Protein 3BE4 (pdb70)

Structure (mmCIF, N/CA/C/O backbone):
data_3BE4
#
_entry.id   3BE4
#
_cell.length_a   101.175
_cell.length_b   101.175
_cell.length_c   72.433
_cell.angle_alpha   90.000
_cell.angle_beta   90.000
_cell.angle_gamma   120.000
#
_symmetry.space_group_name_H-M   'H 3'
#
loop_
_entity.id
_entity.type
_entity.pdbx_description
1 polymer 'Adenylate kinase'
2 non-polymer 'MAGNESIUM ION'
3 non-polymer "BIS(ADENOSINE)-5'-PENTAPHOSPHATE"
4 non-polymer GLYCEROL
5 water water
#
loop_
_atom_site.group_PDB
_atom_site.id
_atom_site.type_symbol
_atom_site.label_atom_id
_atom_site.label_alt_id
_atom_site.label_comp_id
_atom_site.label_asym_id
_atom_site.label_entity_id
_atom_site.label_seq_id
_atom_site.pdbx_PDB_ins_code
_atom_site.Cartn_x
_atom_site.Cartn_y
_atom_site.Cartn_z
_atom_site.occupancy
_atom_site.B_iso_or_equiv
_atom_site.auth_seq_id
_atom_site.auth_comp_id
_atom_site.auth_asym_id
_atom_site.auth_atom_id
_atom_site.pdbx_PDB_model_num
ATOM 1 N N . GLY A 1 1 ? 31.288 16.831 82.541 0.50 23.91 1 GLY A N 1
ATOM 2 C CA . GLY A 1 1 ? 31.328 15.676 83.442 1.00 15.95 1 GLY A CA 1
ATOM 3 C C . GLY A 1 1 ? 32.179 15.951 84.620 1.00 21.04 1 GLY A C 1
ATOM 4 O O . GLY A 1 1 ? 32.201 15.070 85.505 1.00 20.42 1 GLY A O 1
ATOM 5 N N . ASN A 1 2 ? 32.965 17.105 84.626 1.00 21.16 2 ASN A N 1
ATOM 6 C CA . ASN A 1 2 ? 34.088 17.178 85.622 1.00 20.07 2 ASN A CA 1
ATOM 7 C C . ASN A 1 2 ? 34.971 16.019 85.543 1.00 19.79 2 ASN A C 1
ATOM 8 O O . ASN A 1 2 ? 35.561 15.694 84.497 1.00 20.71 2 ASN A O 1
ATOM 13 N N . SER A 1 3 ? 35.061 15.213 86.585 1.00 20.38 3 SER A N 1
ATOM 14 C CA . SER A 1 3 ? 35.967 14.092 86.550 1.00 21.96 3 SER A CA 1
ATOM 15 C C . SER A 1 3 ? 35.543 12.932 85.637 1.00 22.54 3 SER A C 1
ATOM 16 O O . SER A 1 3 ? 36.304 12.042 85.289 1.00 24.08 3 SER A O 1
ATOM 19 N N . LYS A 1 4 ? 34.285 13.054 85.212 1.00 22.40 4 LYS A N 1
ATOM 20 C CA . LYS A 1 4 ? 33.715 12.000 84.369 1.00 20.87 4 LYS A CA 1
ATOM 21 C C . LYS A 1 4 ? 33.409 12.539 82.975 1.00 22.84 4 LYS A C 1
ATOM 22 O O . LYS A 1 4 ? 32.627 11.953 82.169 1.00 21.22 4 LYS A O 1
ATOM 28 N N . LYS A 1 5 ? 34.048 13.622 82.625 1.00 20.27 5 LYS A N 1
ATOM 29 C CA . LYS A 1 5 ? 33.842 14.178 81.279 1.00 18.67 5 LYS A CA 1
ATOM 30 C C . LYS A 1 5 ? 34.151 13.279 80.167 1.00 20.41 5 LYS A C 1
ATOM 31 O O . LYS A 1 5 ? 35.201 12.596 80.159 1.00 20.75 5 LYS A O 1
ATOM 37 N N . HIS A 1 6 ? 33.184 13.223 79.204 1.00 17.15 6 HIS A N 1
ATOM 38 C CA . HIS A 1 6 ? 33.434 12.641 77.890 1.00 19.57 6 HIS A CA 1
ATOM 39 C C . HIS A 1 6 ? 32.826 13.564 76.911 1.00 16.07 6 HIS A C 1
ATOM 40 O O . HIS A 1 6 ? 31.879 14.281 77.209 1.00 18.63 6 HIS A O 1
ATOM 47 N N . ASN A 1 7 ? 33.300 13.505 75.673 1.00 18.30 7 ASN A N 1
ATOM 48 C CA . ASN A 1 7 ? 32.760 14.257 74.525 1.00 20.01 7 ASN A CA 1
ATOM 49 C C . ASN A 1 7 ? 32.274 13.221 73.581 1.00 19.91 7 ASN A C 1
ATOM 50 O O . ASN A 1 7 ? 33.045 12.614 72.837 1.00 21.51 7 ASN A O 1
ATOM 55 N N . LEU A 1 8 ? 30.956 13.053 73.573 1.00 16.98 8 LEU A N 1
ATOM 56 C CA A LEU A 1 8 ? 30.332 11.804 73.004 0.50 17.28 8 LEU A CA 1
ATOM 57 C CA B LEU A 1 8 ? 30.360 11.822 73.087 0.50 17.64 8 LEU A CA 1
ATOM 58 C C . LEU A 1 8 ? 29.329 12.180 71.915 1.00 16.03 8 LEU A C 1
ATOM 59 O O . LEU A 1 8 ? 28.630 13.158 71.990 1.00 17.29 8 LEU A O 1
ATOM 68 N N . ILE A 1 9 ? 29.315 11.369 70.864 1.00 17.61 9 ILE A N 1
ATOM 69 C CA . ILE A 1 9 ? 28.199 11.434 69.881 1.00 16.95 9 ILE A CA 1
ATOM 70 C C . ILE A 1 9 ? 27.520 10.053 69.919 1.00 16.59 9 ILE A C 1
ATOM 71 O O . ILE A 1 9 ? 28.203 9.048 69.960 1.00 17.91 9 ILE A O 1
ATOM 76 N N . LEU A 1 10 ? 26.201 10.057 69.957 1.00 15.71 10 LEU A N 1
ATOM 77 C CA . LEU A 1 10 ? 25.429 8.824 69.701 1.00 17.46 10 LEU A CA 1
ATOM 78 C C . LEU A 1 10 ? 24.872 8.869 68.240 1.00 17.19 10 LEU A C 1
ATOM 79 O O . LEU A 1 10 ? 24.264 9.878 67.819 1.00 18.64 10 LEU A O 1
ATOM 84 N N . ILE A 1 11 ? 25.093 7.836 67.398 1.00 18.12 11 ILE A N 1
ATOM 85 C CA . ILE A 1 11 ? 24.486 7.864 66.077 1.00 19.66 11 ILE A CA 1
ATOM 86 C C . ILE A 1 11 ? 23.615 6.578 66.067 1.00 18.31 11 ILE A C 1
ATOM 87 O O . ILE A 1 11 ? 23.976 5.522 66.596 1.00 16.68 11 ILE A O 1
ATOM 92 N N . GLY A 1 12 ? 22.477 6.680 65.459 1.00 15.73 12 GLY A N 1
ATOM 93 C CA . GLY A 1 12 ? 21.675 5.461 65.383 1.00 17.15 12 GLY A CA 1
ATOM 94 C C . GLY A 1 12 ? 20.389 5.905 64.677 1.00 17.61 12 GLY A C 1
ATOM 95 O O . GLY A 1 12 ? 20.093 7.086 64.590 1.00 18.82 12 GLY A O 1
ATOM 96 N N . ALA A 1 13 ? 19.679 4.899 64.202 1.00 18.85 13 ALA A N 1
ATOM 97 C CA . ALA A 1 13 ? 18.400 5.142 63.485 1.00 17.24 13 ALA A CA 1
ATOM 98 C C . ALA A 1 13 ? 17.492 6.020 64.321 1.00 19.89 13 ALA A C 1
ATOM 99 O O . ALA A 1 13 ? 17.535 5.933 65.574 1.00 16.85 13 ALA A O 1
ATOM 101 N N . PRO A 1 14 ? 16.584 6.807 63.716 1.00 18.5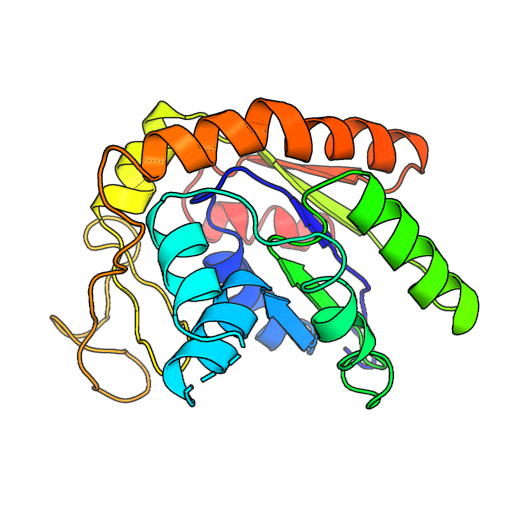6 14 PRO A N 1
ATOM 102 C CA . PRO A 1 14 ? 15.532 7.465 64.424 1.00 18.52 14 PRO A CA 1
ATOM 103 C C . PRO A 1 14 ? 14.789 6.382 65.262 1.00 17.07 14 PRO A C 1
ATOM 104 O O . PRO A 1 14 ? 14.470 5.292 64.823 1.00 18.23 14 PRO A O 1
ATOM 108 N N . GLY A 1 15 ? 14.574 6.636 66.560 1.00 16.14 15 GLY A N 1
ATOM 109 C CA . GLY A 1 15 ? 13.887 5.639 67.293 1.00 15.54 15 GLY A CA 1
ATOM 110 C C . GLY A 1 15 ? 14.700 4.541 68.003 1.00 16.78 15 GLY A C 1
ATOM 111 O O . GLY A 1 15 ? 14.149 3.656 68.700 1.00 16.63 15 GLY A O 1
ATOM 112 N N . SER A 1 16 ? 16.041 4.647 67.939 1.00 15.20 16 SER A N 1
ATOM 113 C CA . SER A 1 16 ? 16.917 3.606 68.391 1.00 15.10 16 SER A CA 1
ATOM 114 C C . SER A 1 16 ? 17.194 3.596 69.907 1.00 13.65 16 SER A C 1
ATOM 115 O O . SER A 1 16 ? 17.849 2.638 70.338 1.00 16.18 16 SER A O 1
ATOM 118 N N . GLY A 1 17 ? 16.744 4.650 70.550 1.00 13.33 17 GLY A N 1
ATOM 119 C CA . GLY A 1 17 ? 16.830 4.596 72.068 1.00 14.39 17 GLY A CA 1
ATOM 120 C C . GLY A 1 17 ? 17.955 5.564 72.511 1.00 14.90 17 GLY A C 1
ATOM 121 O O . GLY A 1 17 ? 18.300 5.541 73.751 1.00 14.74 17 GLY A O 1
ATOM 122 N N . LYS A 1 18 ? 18.401 6.508 71.686 1.00 14.88 18 LYS A N 1
ATOM 123 C CA . LYS A 1 18 ? 19.494 7.479 72.099 1.00 13.70 18 LYS A CA 1
ATOM 124 C C . LYS A 1 18 ? 18.975 8.346 73.198 1.00 15.36 18 LYS A C 1
ATOM 125 O O . LYS A 1 18 ? 19.683 8.448 74.191 1.00 15.08 18 LYS A O 1
ATOM 131 N N . GLY A 1 19 ? 17.773 8.911 73.198 1.00 13.17 19 GLY A N 1
ATOM 132 C CA . GLY A 1 19 ? 17.416 9.902 74.253 1.00 15.24 19 GLY A CA 1
ATOM 133 C C . GLY A 1 19 ? 17.222 9.082 75.459 1.00 13.31 19 GLY A C 1
ATOM 134 O O . GLY A 1 19 ? 17.540 9.644 76.604 1.00 14.81 19 GLY A O 1
ATOM 135 N N . THR A 1 20 ? 16.705 7.818 75.372 1.00 13.63 20 THR A N 1
ATOM 136 C CA . THR A 1 20 ? 16.532 6.994 76.608 1.00 13.66 20 THR A CA 1
ATOM 137 C C . THR A 1 20 ? 17.900 6.830 77.270 1.00 13.86 20 THR A C 1
ATOM 138 O O . THR A 1 20 ? 17.966 6.972 78.558 1.00 17.57 20 THR A O 1
ATOM 142 N N . GLN A 1 21 ? 18.908 6.466 76.520 1.00 14.44 21 GLN A N 1
ATOM 143 C CA . GLN A 1 21 ? 20.272 6.237 77.133 1.00 13.91 21 GLN A CA 1
ATOM 144 C C . GLN A 1 21 ? 20.826 7.561 77.631 1.00 16.83 21 GLN A C 1
ATOM 145 O O . GLN A 1 21 ? 21.613 7.569 78.573 1.00 18.03 21 GLN A O 1
ATOM 151 N N . CYS A 1 22 ? 20.478 8.687 77.018 1.00 15.25 22 CYS A N 1
ATOM 152 C CA . CYS A 1 22 ? 21.037 9.988 77.476 1.00 15.62 22 CYS A CA 1
ATOM 153 C C . CYS A 1 22 ? 20.578 10.339 78.899 1.00 18.60 22 CYS A C 1
ATOM 154 O O . CYS A 1 22 ? 21.199 11.124 79.558 1.00 19.17 22 CYS A O 1
ATOM 157 N N . GLU A 1 23 ? 19.445 9.794 79.310 1.00 18.33 23 GLU A N 1
ATOM 158 C CA . GLU A 1 23 ? 19.029 10.022 80.684 1.00 21.93 23 GLU A CA 1
ATOM 159 C C . GLU A 1 23 ? 20.060 9.489 81.642 1.00 22.61 23 GLU A C 1
ATOM 160 O O . GLU A 1 23 ? 20.376 10.178 82.644 1.00 23.32 23 GLU A O 1
ATOM 166 N N . PHE A 1 24 ? 20.557 8.263 81.476 1.00 21.72 24 PHE A N 1
ATOM 167 C CA . PHE A 1 24 ? 21.576 7.775 82.471 1.00 23.51 24 PHE A CA 1
ATOM 168 C C . PHE A 1 24 ? 22.848 8.503 82.174 1.00 21.01 24 PHE A C 1
ATOM 169 O O . PHE A 1 24 ? 23.596 8.766 83.079 1.00 22.57 24 PHE A O 1
ATOM 177 N N . ILE A 1 25 ? 23.205 8.713 80.895 1.00 18.83 25 ILE A N 1
ATOM 178 C CA . ILE A 1 25 ? 24.523 9.337 80.640 1.00 16.59 25 ILE A CA 1
ATOM 179 C C . ILE A 1 25 ? 24.623 10.734 81.263 1.00 19.65 25 ILE A C 1
ATOM 180 O O . ILE A 1 25 ? 25.659 11.106 81.846 1.00 20.10 25 ILE A O 1
ATOM 185 N N . LYS A 1 26 ? 23.578 11.577 81.174 1.00 18.96 26 LYS A N 1
ATOM 186 C CA . LYS A 1 26 ? 23.561 12.918 81.764 1.00 21.24 26 LYS A CA 1
ATOM 187 C C . LYS A 1 26 ? 23.758 12.777 83.237 1.00 23.96 26 LYS A C 1
ATOM 188 O O . LYS A 1 26 ? 24.542 13.552 83.840 1.00 25.69 26 LYS A O 1
ATOM 194 N N . LYS A 1 27 ? 23.076 11.842 83.824 1.00 24.59 27 LYS A N 1
ATOM 195 C CA . LYS A 1 27 ? 22.992 11.830 85.270 1.00 28.86 27 LYS A CA 1
ATOM 196 C C . LYS A 1 27 ? 24.281 11.162 85.783 1.00 27.67 27 LYS A C 1
ATOM 197 O O . LYS A 1 27 ? 24.930 11.721 86.688 1.00 32.48 27 LYS A O 1
ATOM 199 N N . GLU A 1 28 ? 24.750 10.107 85.173 1.00 24.71 28 GLU A N 1
ATOM 200 C CA . GLU A 1 28 ? 25.885 9.394 85.770 1.00 25.09 28 GLU A CA 1
ATOM 201 C C . GLU A 1 28 ? 27.191 10.103 85.496 1.00 24.08 28 GLU A C 1
ATOM 202 O O . GLU A 1 28 ? 28.178 9.951 86.254 1.00 25.10 28 GLU A O 1
ATOM 208 N N . TYR A 1 29 ? 27.282 10.641 84.271 1.00 22.37 29 TYR A N 1
ATOM 209 C CA . TYR A 1 29 ? 28.583 11.251 83.829 1.00 19.29 29 TYR A CA 1
ATOM 210 C C . TYR A 1 29 ? 28.571 12.782 83.882 1.00 18.79 29 TYR A C 1
ATOM 211 O O . TYR A 1 29 ? 29.621 13.363 83.579 1.00 18.86 29 TYR A O 1
ATOM 220 N N . GLY A 1 30 ? 27.425 13.426 84.110 1.00 20.02 30 GLY A N 1
ATOM 221 C CA . GLY A 1 30 ? 27.349 14.944 84.272 1.00 18.70 30 GLY A CA 1
ATOM 222 C C . GLY A 1 30 ? 27.630 15.663 82.964 1.00 21.45 30 GLY A C 1
ATOM 223 O O . GLY A 1 30 ? 28.219 16.764 82.933 1.00 21.07 30 GLY A O 1
ATOM 224 N N . LEU A 1 31 ? 27.148 15.029 81.888 1.00 19.22 31 LEU A N 1
ATOM 225 C CA . LEU A 1 31 ? 27.358 15.627 80.539 1.00 17.70 31 LEU A CA 1
ATOM 226 C C . LEU A 1 31 ? 26.170 16.446 80.113 1.00 19.24 31 LEU A C 1
ATOM 227 O O . LEU A 1 31 ? 25.012 16.138 80.471 1.00 19.78 31 LEU A O 1
ATOM 232 N N . ALA A 1 32 ? 26.404 17.422 79.200 1.00 16.59 32 ALA A N 1
ATOM 233 C CA . ALA A 1 32 ? 25.252 18.198 78.677 1.00 17.38 32 ALA A CA 1
ATOM 234 C C . ALA A 1 32 ? 24.612 17.330 77.563 1.00 17.76 32 ALA A C 1
ATOM 235 O O . ALA A 1 32 ? 25.404 16.787 76.803 1.00 19.48 32 ALA A O 1
ATOM 237 N N . HIS A 1 33 ? 23.299 17.150 77.559 1.00 16.97 33 HIS A N 1
ATOM 238 C CA . HIS A 1 33 ? 22.726 16.339 76.520 1.00 18.82 33 HIS A CA 1
ATOM 239 C C . HIS A 1 33 ? 22.227 17.332 75.431 1.00 19.63 33 HIS A C 1
ATOM 240 O O . HIS A 1 33 ? 21.327 18.169 75.712 1.00 18.35 33 HIS A O 1
ATOM 247 N N . LEU A 1 34 ? 22.736 17.206 74.200 1.00 17.85 34 LEU A N 1
ATOM 248 C CA . LEU A 1 34 ? 22.247 18.018 73.131 1.00 20.56 34 LEU A CA 1
ATOM 249 C C . LEU A 1 34 ? 21.520 17.205 72.052 1.00 19.97 34 LEU A C 1
ATOM 250 O O . LEU A 1 34 ? 22.215 16.540 71.303 1.00 18.35 34 LEU A O 1
ATOM 255 N N . SER A 1 35 ? 20.187 17.141 72.139 1.00 19.62 35 SER A N 1
ATOM 256 C CA . SER A 1 35 ? 19.380 16.497 71.154 1.00 19.91 35 SER A CA 1
ATOM 257 C C . SER A 1 35 ? 18.945 17.628 70.257 1.00 18.33 35 SER A C 1
ATOM 258 O O . SER A 1 35 ? 18.125 18.428 70.743 1.00 20.80 35 SER A O 1
ATOM 261 N N . THR A 1 36 ? 19.390 17.678 68.944 1.00 17.60 36 THR A N 1
ATOM 262 C CA . THR A 1 36 ? 18.931 18.735 68.170 1.00 18.03 36 THR A CA 1
ATOM 263 C C . THR A 1 36 ? 17.396 18.575 67.832 1.00 15.68 36 THR A C 1
ATOM 264 O O . THR A 1 36 ? 16.731 19.632 67.638 1.00 17.19 36 THR A O 1
ATOM 268 N N . GLY A 1 37 ? 16.850 17.390 67.945 1.00 15.11 37 GLY A N 1
ATOM 269 C CA . GLY A 1 37 ? 15.357 17.249 67.754 1.00 16.33 37 GLY A CA 1
ATOM 270 C C . GLY A 1 37 ? 14.653 17.892 68.979 1.00 16.34 37 GLY A C 1
ATOM 271 O O . GLY A 1 37 ? 13.711 18.677 68.770 1.00 21.56 37 GLY A O 1
ATOM 272 N N . ASP A 1 38 ? 15.121 17.618 70.180 1.00 20.37 38 ASP A N 1
ATOM 273 C CA . ASP A 1 38 ? 14.446 18.312 71.276 1.00 21.67 38 ASP A CA 1
ATOM 274 C C . ASP A 1 38 ? 14.658 19.809 71.244 1.00 22.07 38 ASP A C 1
ATOM 275 O O . ASP A 1 38 ? 13.727 20.541 71.625 1.00 23.75 38 ASP A O 1
ATOM 280 N N . MET A 1 39 ? 15.834 20.297 70.868 1.00 20.19 39 MET A N 1
ATOM 281 C CA . MET A 1 39 ? 16.200 21.705 70.696 1.00 23.82 39 MET A CA 1
ATOM 282 C C . MET A 1 39 ? 15.323 22.400 69.644 1.00 24.98 39 MET A C 1
ATOM 283 O O . MET A 1 39 ? 14.817 23.504 69.834 1.00 25.46 39 MET A O 1
ATOM 288 N N . LEU A 1 40 ? 15.102 21.694 68.537 1.00 22.28 40 LEU A N 1
ATOM 289 C CA . LEU A 1 40 ? 14.130 22.204 67.557 1.00 23.47 40 LEU A CA 1
ATOM 290 C C . LEU A 1 40 ? 12.725 22.249 68.074 1.00 25.36 40 LEU A C 1
ATOM 291 O O . LEU A 1 40 ? 12.101 23.293 67.828 1.00 28.25 40 LEU A O 1
ATOM 296 N N . ARG A 1 41 ? 12.195 21.218 68.751 1.00 26.06 41 ARG A N 1
ATOM 297 C CA . ARG A 1 41 ? 10.869 21.218 69.336 1.00 30.00 41 ARG A CA 1
ATOM 298 C C . ARG A 1 41 ? 10.799 22.346 70.375 1.00 33.14 41 ARG A C 1
ATOM 299 O O . ARG A 1 41 ? 9.800 23.084 70.411 1.00 37.92 41 ARG A O 1
ATOM 307 N N . GLU A 1 42 ? 11.831 22.551 71.197 1.00 35.00 42 GLU A N 1
ATOM 308 C CA . GLU A 1 42 ? 11.861 23.792 72.071 1.00 38.09 42 GLU A CA 1
ATOM 309 C C . GLU A 1 42 ? 11.920 25.150 71.298 1.00 39.12 42 GLU A C 1
ATOM 310 O O . GLU A 1 42 ? 11.336 26.186 71.744 1.00 42.18 42 GLU A O 1
ATOM 316 N N . ALA A 1 43 ? 12.637 25.203 70.187 1.00 40.48 43 ALA A N 1
ATOM 317 C CA . ALA A 1 43 ? 12.609 26.446 69.356 1.00 43.37 43 ALA A CA 1
ATOM 318 C C . ALA A 1 43 ? 11.229 26.683 68.727 1.00 45.50 43 ALA A C 1
ATOM 319 O O . ALA A 1 43 ? 10.768 27.851 68.626 1.00 47.31 43 ALA A O 1
ATOM 321 N N . ILE A 1 44 ? 10.546 25.613 68.364 1.00 48.31 44 ILE A N 1
ATOM 322 C CA . ILE A 1 44 ? 9.187 25.658 67.828 1.00 51.26 44 ILE A CA 1
ATOM 323 C C . ILE A 1 44 ? 8.278 26.214 68.923 1.00 54.06 44 ILE A C 1
ATOM 324 O O . ILE A 1 44 ? 7.783 27.334 68.734 1.00 54.78 44 ILE A O 1
ATOM 329 N N . LYS A 1 45 ? 8.107 25.442 70.033 1.00 56.09 45 LYS A N 1
ATOM 330 C CA . LYS A 1 45 ? 7.032 25.584 71.057 1.00 56.84 45 LYS A CA 1
ATOM 331 C C . LYS A 1 45 ? 7.046 26.961 71.664 1.00 57.46 45 LYS A C 1
ATOM 332 O O . LYS A 1 45 ? 5.963 27.489 72.010 1.00 58.31 45 LYS A O 1
ATOM 334 N N . ASN A 1 46 ? 8.248 27.541 71.778 1.00 57.24 46 ASN A N 1
ATOM 335 C CA . ASN A 1 46 ? 8.444 28.975 72.079 1.00 57.67 46 ASN A CA 1
ATOM 336 C C . ASN A 1 46 ? 8.167 29.897 70.903 1.00 57.99 46 ASN A C 1
ATOM 337 O O . ASN A 1 46 ? 8.682 31.007 70.905 1.00 59.82 46 ASN A O 1
ATOM 342 N N . GLY A 1 47 ? 7.426 29.454 69.882 1.00 57.94 47 GLY A N 1
ATOM 343 C CA . GLY A 1 47 ? 7.078 30.306 68.720 1.00 57.51 47 GLY A CA 1
ATOM 344 C C . GLY A 1 47 ? 8.179 31.092 67.968 1.00 57.10 47 GLY A C 1
ATOM 345 O O . GLY A 1 47 ? 9.399 30.853 68.088 1.00 55.91 47 GLY A O 1
ATOM 346 N N . ILE A 1 50 ? 12.476 30.183 63.740 1.00 44.67 50 ILE A N 1
ATOM 347 C CA . ILE A 1 50 ? 12.448 28.687 63.639 1.00 47.23 50 ILE A CA 1
ATOM 348 C C . ILE A 1 50 ? 11.106 28.120 64.149 1.00 47.42 50 ILE A C 1
ATOM 349 O O . ILE A 1 50 ? 11.031 27.436 65.193 1.00 47.22 50 ILE A O 1
ATOM 354 N N . GLY A 1 51 ? 10.062 28.377 63.331 1.00 46.11 51 GLY A N 1
ATOM 355 C CA . GLY A 1 51 ? 8.640 28.193 63.654 1.00 42.82 51 GLY A CA 1
ATOM 356 C C . GLY A 1 51 ? 8.022 27.229 62.669 1.00 42.81 51 GLY A C 1
ATOM 357 O O . GLY A 1 51 ? 8.305 26.043 62.784 1.00 43.34 51 GLY A O 1
ATOM 358 N N . LEU A 1 52 ? 7.195 27.688 61.731 1.00 41.93 52 LEU A N 1
ATOM 359 C CA . LEU A 1 52 ? 6.111 26.819 61.154 1.00 40.39 52 LEU A CA 1
ATOM 360 C C . LEU A 1 52 ? 6.722 25.992 60.028 1.00 38.61 52 LEU A C 1
ATOM 361 O O . LEU A 1 52 ? 6.326 24.860 59.682 1.00 34.25 52 LEU A O 1
ATOM 366 N N . GLU A 1 53 ? 7.670 26.628 59.364 1.00 36.23 53 GLU A N 1
ATOM 367 C CA . GLU A 1 53 ? 8.337 25.883 58.297 1.00 34.28 53 GLU A CA 1
ATOM 368 C C . GLU A 1 53 ? 9.190 24.770 58.879 1.00 32.05 53 GLU A C 1
ATOM 369 O O . GLU A 1 53 ? 8.995 23.612 58.367 1.00 27.72 53 GLU A O 1
ATOM 375 N N . ALA A 1 54 ? 10.043 25.110 59.903 1.00 31.35 54 ALA A N 1
ATOM 376 C CA . ALA A 1 54 ? 10.768 23.984 60.644 1.00 25.94 54 ALA A CA 1
ATOM 377 C C . ALA A 1 54 ? 9.777 22.969 61.161 1.00 22.55 54 ALA A C 1
ATOM 378 O O . ALA A 1 54 ? 10.017 21.755 61.024 1.00 19.70 54 ALA A O 1
ATOM 380 N N . LYS A 1 55 ? 8.613 23.397 61.709 1.00 20.88 55 LYS A N 1
ATOM 381 C CA . LYS A 1 55 ? 7.599 22.445 62.196 1.00 21.13 55 LYS A CA 1
ATOM 382 C C . LYS A 1 55 ? 7.146 21.499 61.122 1.00 22.11 55 LYS A C 1
ATOM 383 O O . LYS A 1 55 ? 7.074 20.284 61.334 1.00 21.08 55 LYS A O 1
ATOM 389 N N . SER A 1 56 ? 6.805 22.041 59.925 1.00 19.80 56 SER A N 1
ATOM 390 C CA . SER A 1 56 ? 6.370 21.109 58.901 1.00 20.81 56 SER A CA 1
ATOM 391 C C . SER A 1 56 ? 7.476 20.120 58.472 1.00 19.51 56 SER A C 1
ATOM 392 O O . SER A 1 56 ? 7.173 18.947 58.230 1.00 20.43 56 SER A O 1
ATOM 395 N N . ILE A 1 57 ? 8.670 20.637 58.266 1.00 18.64 57 ILE A N 1
ATOM 396 C CA . ILE A 1 57 ? 9.802 19.780 57.879 1.00 16.92 57 ILE A CA 1
ATOM 397 C C . ILE A 1 57 ? 10.001 18.622 58.882 1.00 18.56 57 ILE A C 1
ATOM 398 O O . ILE A 1 57 ? 10.022 17.463 58.487 1.00 18.79 57 ILE A O 1
ATOM 403 N N . ILE A 1 58 ? 9.978 18.923 60.221 1.00 18.54 58 ILE A N 1
ATOM 404 C CA . ILE A 1 58 ? 10.104 17.860 61.227 1.00 20.36 58 ILE A CA 1
ATOM 405 C C . ILE A 1 58 ? 8.954 16.893 61.163 1.00 20.79 58 ILE A C 1
ATOM 406 O O . ILE A 1 58 ? 9.162 15.695 61.149 1.00 22.43 58 ILE A O 1
ATOM 411 N N . GLU A 1 59 ? 7.691 17.394 61.066 1.00 19.91 59 GLU A N 1
ATOM 412 C CA . GLU A 1 59 ? 6.583 16.470 61.047 1.00 23.04 59 GLU A CA 1
ATOM 413 C C . GLU A 1 59 ? 6.513 15.669 59.720 1.00 21.44 59 GLU A C 1
ATOM 414 O O . GLU A 1 59 ? 5.828 14.624 59.618 1.00 24.27 59 GLU A O 1
ATOM 420 N N . SER A 1 60 ? 7.272 16.071 58.653 1.00 19.71 60 SER A N 1
ATOM 421 C CA . SER A 1 60 ? 7.291 15.305 57.352 1.00 20.05 60 SER A CA 1
ATOM 422 C C . SER A 1 60 ? 8.373 14.154 57.505 1.00 19.83 60 SER A C 1
ATOM 423 O O . SER A 1 60 ? 8.436 13.252 56.733 1.00 20.15 60 SER A O 1
ATOM 426 N N . GLY A 1 61 ? 9.250 14.328 58.505 1.00 20.17 61 GLY A N 1
ATOM 427 C CA . GLY A 1 61 ? 10.398 13.403 58.741 1.00 17.79 61 GLY A CA 1
ATOM 428 C C . GLY A 1 61 ? 11.651 13.812 58.079 1.00 18.05 61 GLY A C 1
ATOM 429 O O . GLY A 1 61 ? 12.675 13.115 58.257 1.00 19.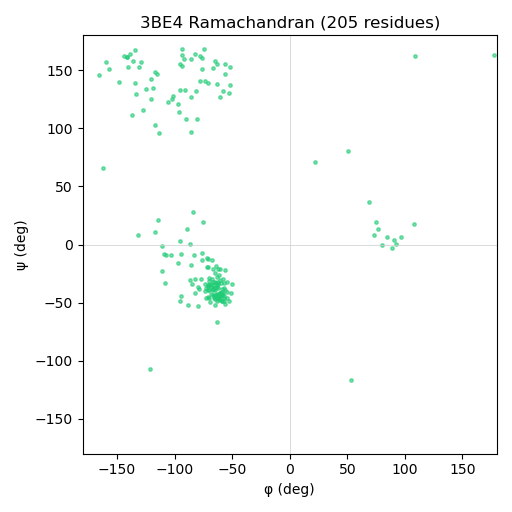11 61 GLY A O 1
ATOM 430 N N . ASN A 1 62 ? 11.668 14.926 57.354 1.00 19.33 62 ASN A N 1
ATOM 431 C CA . ASN A 1 62 ? 12.857 15.387 56.669 1.00 19.16 62 ASN A CA 1
ATOM 432 C C . ASN A 1 62 ? 13.791 16.147 57.554 1.00 17.92 62 ASN A C 1
ATOM 433 O O . ASN A 1 62 ? 13.371 16.594 58.662 1.00 18.82 62 ASN A O 1
ATOM 438 N N . PHE A 1 63 ? 15.027 16.308 57.101 1.00 17.21 63 PHE A N 1
ATOM 439 C CA . PHE A 1 63 ? 15.993 17.066 57.785 1.00 16.75 63 PHE A CA 1
ATOM 440 C C . PHE A 1 63 ? 15.778 18.562 57.698 1.00 20.11 63 PHE A C 1
ATOM 441 O O . PHE A 1 63 ? 15.508 19.093 56.607 1.00 20.73 63 PHE A O 1
ATOM 449 N N . VAL A 1 64 ? 16.017 19.294 58.805 1.00 18.46 64 VAL A N 1
ATOM 450 C CA . VAL A 1 64 ? 16.077 20.690 58.723 1.00 20.78 64 VAL A CA 1
ATOM 451 C C . VAL A 1 64 ? 17.448 21.014 58.147 1.00 19.71 64 VAL A C 1
ATOM 452 O O . VAL A 1 64 ? 18.372 20.184 58.185 1.00 21.22 64 VAL A O 1
ATOM 456 N N . GLY A 1 65 ? 17.605 22.233 57.643 1.00 20.23 65 GLY A N 1
ATOM 457 C CA . GLY A 1 65 ? 18.896 22.698 57.061 1.00 21.14 65 GLY A CA 1
ATOM 458 C C . GLY A 1 65 ? 20.164 22.529 57.929 1.00 21.82 65 GLY A C 1
ATOM 459 O O . GLY A 1 65 ? 20.099 22.735 59.189 1.00 20.52 65 GLY A O 1
ATOM 460 N N . ASP A 1 66 ? 21.278 22.098 57.363 1.00 21.16 66 ASP A N 1
ATOM 461 C CA . ASP A 1 66 ? 22.529 21.935 58.096 1.00 19.85 66 ASP A CA 1
ATOM 462 C C . ASP A 1 66 ? 22.881 23.187 58.862 1.00 24.58 66 ASP A C 1
ATOM 463 O O . ASP A 1 66 ? 23.331 23.133 60.035 1.00 24.43 66 ASP A O 1
ATOM 468 N N . GLU A 1 67 ? 22.695 24.349 58.255 1.00 24.76 67 GLU A N 1
ATOM 469 C CA A GLU A 1 67 ? 23.136 25.592 58.830 0.50 25.56 67 GLU A CA 1
ATOM 470 C CA B GLU A 1 67 ? 23.184 25.562 58.885 0.50 25.38 67 GLU A CA 1
ATOM 471 C C . GLU A 1 67 ? 22.305 25.964 60.067 1.00 25.50 67 GLU A C 1
ATOM 472 O O . GLU A 1 67 ? 22.827 26.537 61.011 1.00 27.18 67 GLU A O 1
ATOM 483 N N . ILE A 1 68 ? 21.046 25.650 60.040 1.00 24.53 68 ILE A N 1
ATOM 484 C CA . ILE A 1 68 ? 20.163 25.929 61.153 1.00 23.61 68 ILE A CA 1
ATOM 485 C C . ILE A 1 68 ? 20.636 25.075 62.382 1.00 25.45 68 ILE A C 1
ATOM 486 O O . ILE A 1 68 ? 20.779 25.614 63.510 1.00 24.40 68 ILE A O 1
ATOM 491 N N . VAL A 1 69 ? 20.809 23.770 62.199 1.00 21.38 69 VAL A N 1
ATOM 492 C CA A VAL A 1 69 ? 21.195 22.998 63.313 0.50 21.78 69 VAL A CA 1
ATOM 493 C CA B VAL A 1 69 ? 21.233 22.955 63.339 0.50 21.31 69 VAL A CA 1
ATOM 494 C C . VAL A 1 69 ? 22.613 23.262 63.754 1.00 22.55 69 VAL A C 1
ATOM 495 O O . VAL A 1 69 ? 22.920 23.260 64.966 1.00 22.64 69 VAL A O 1
ATOM 502 N N . LEU A 1 70 ? 23.546 23.486 62.807 1.00 20.06 70 LEU A N 1
ATOM 503 C CA . LEU A 1 70 ? 24.911 23.858 63.245 1.00 20.93 70 LEU A CA 1
ATOM 504 C C . LEU A 1 70 ? 24.872 25.177 64.091 1.00 22.54 70 LEU A C 1
ATOM 505 O O . LEU A 1 70 ? 25.605 25.283 65.069 1.00 23.67 70 LEU A O 1
ATOM 510 N N . GLY A 1 71 ? 23.957 26.090 63.765 1.00 22.31 71 GLY A N 1
ATOM 511 C CA . GLY A 1 71 ? 23.797 27.378 64.510 1.00 21.50 71 GLY A CA 1
ATOM 512 C C . GLY A 1 71 ? 23.415 27.082 65.937 1.00 21.98 71 GLY A C 1
ATOM 513 O O . GLY A 1 71 ? 23.940 27.686 66.878 1.00 25.36 71 GLY A O 1
ATOM 514 N N . LEU A 1 72 ? 22.468 26.175 66.074 1.00 21.45 72 LEU A N 1
ATOM 515 C CA . LEU A 1 72 ? 21.932 25.868 67.445 1.00 21.63 72 LEU A CA 1
ATOM 516 C C . LEU A 1 72 ? 23.000 25.148 68.233 1.00 22.13 72 LEU A C 1
ATOM 517 O O . LEU A 1 72 ? 23.138 25.454 69.481 1.00 21.96 72 LEU A O 1
ATOM 522 N N . VAL A 1 73 ? 23.757 24.246 67.629 1.00 20.51 73 VAL A N 1
ATOM 523 C CA . VAL A 1 73 ? 24.809 23.529 68.397 1.00 19.01 73 VAL A CA 1
ATOM 524 C C . VAL A 1 73 ? 25.944 24.515 68.727 1.00 21.37 73 VAL A C 1
ATOM 525 O O . VAL A 1 73 ? 26.467 24.526 69.836 1.00 20.09 73 VAL A O 1
ATOM 529 N N . LYS A 1 74 ? 26.393 25.304 67.740 1.00 20.23 74 LYS A N 1
ATOM 530 C CA . LYS A 1 74 ? 27.469 26.242 68.003 1.00 21.85 74 LYS A CA 1
ATOM 531 C C . LYS A 1 74 ? 27.073 27.172 69.171 1.00 20.10 74 LYS A C 1
ATOM 532 O O . LYS A 1 74 ? 27.955 27.496 69.964 1.00 20.63 74 LYS A O 1
ATOM 538 N N . GLU A 1 75 ? 25.820 27.607 69.243 1.00 20.98 75 GLU A N 1
ATOM 539 C CA . GLU A 1 75 ? 25.349 28.518 70.250 1.00 23.34 75 GLU A CA 1
ATOM 540 C C . GLU A 1 75 ? 25.605 27.831 71.602 1.00 22.62 75 GLU A C 1
ATOM 541 O O . GLU A 1 75 ? 26.138 28.463 72.595 1.00 24.79 75 GLU A O 1
ATOM 547 N N . LYS A 1 76 ? 25.350 26.516 71.693 1.00 21.53 76 LYS A N 1
ATOM 548 C CA A LYS A 1 76 ? 25.588 25.838 73.042 0.50 20.12 76 LYS A CA 1
ATOM 549 C CA B LYS A 1 76 ? 25.561 25.953 73.062 0.50 20.36 76 LYS A CA 1
ATOM 550 C C . LYS A 1 76 ? 27.021 25.869 73.416 1.00 18.61 76 LYS A C 1
ATOM 551 O O . LYS A 1 76 ? 27.435 26.128 74.607 1.00 20.74 76 LYS A O 1
ATOM 562 N N . PHE A 1 77 ? 27.913 25.508 72.484 1.00 18.86 77 PHE A N 1
ATOM 563 C CA . PHE A 1 77 ? 29.347 25.535 72.712 1.00 17.52 77 PHE A CA 1
ATOM 564 C C . PHE A 1 77 ? 29.808 26.930 73.062 1.00 20.74 77 PHE A C 1
ATOM 565 O O . PHE A 1 77 ? 30.556 27.048 74.031 1.00 21.54 77 PHE A O 1
ATOM 573 N N . ASP A 1 78 ? 29.300 27.934 72.341 1.00 21.29 78 ASP A N 1
ATOM 574 C CA . ASP A 1 78 ? 29.819 29.314 72.571 1.00 22.22 78 ASP A CA 1
ATOM 575 C C . ASP A 1 78 ? 29.403 29.779 73.994 1.00 22.95 78 ASP A C 1
ATOM 576 O O . ASP A 1 78 ? 30.095 30.632 74.637 1.00 24.88 78 ASP A O 1
ATOM 581 N N . LEU A 1 79 ? 28.244 29.338 74.475 1.00 22.21 79 LEU A N 1
ATOM 582 C CA . LEU A 1 79 ? 27.766 29.813 75.824 1.00 20.07 79 LEU A CA 1
ATOM 583 C C . LEU A 1 79 ? 28.512 29.142 76.968 1.00 21.19 79 LEU A C 1
ATOM 584 O O . LEU A 1 79 ? 28.224 29.522 78.099 1.00 21.09 79 LEU A O 1
ATOM 589 N N . GLY A 1 80 ? 29.252 28.066 76.693 1.00 19.90 80 GLY A N 1
ATOM 590 C CA . GLY A 1 80 ? 30.008 27.251 77.753 1.00 19.11 80 GLY A CA 1
ATOM 591 C C . GLY A 1 80 ? 29.273 26.035 78.228 1.00 19.66 80 GLY A C 1
ATOM 592 O O . GLY A 1 80 ? 29.700 25.404 79.219 1.00 21.72 80 GLY A O 1
ATOM 593 N N . VAL A 1 81 ? 28.134 25.699 77.612 1.00 17.62 81 VAL A N 1
ATOM 594 C CA . VAL A 1 81 ? 27.277 24.546 78.048 1.00 17.82 81 VAL A CA 1
ATOM 595 C C . VAL A 1 81 ? 28.042 23.211 77.977 1.00 17.87 81 VAL A C 1
ATOM 596 O O . VAL A 1 81 ? 27.681 22.268 78.717 1.00 19.88 81 VAL A O 1
ATOM 600 N N . CYS A 1 82 ? 29.111 23.158 77.177 1.00 17.94 82 CYS A N 1
ATOM 601 C CA . CYS A 1 82 ? 29.681 21.840 76.825 1.00 18.78 82 CYS A CA 1
ATOM 602 C C . CYS A 1 82 ? 31.030 21.606 77.436 1.00 17.08 82 CYS A C 1
ATOM 603 O O . CYS A 1 82 ? 31.706 20.605 77.217 1.00 18.71 82 CYS A O 1
ATOM 606 N N . VAL A 1 83 ? 31.557 22.603 78.185 1.00 18.33 83 VAL A N 1
ATOM 607 C CA A VAL A 1 83 ? 32.918 22.502 78.751 0.50 18.67 83 VAL A CA 1
ATOM 608 C CA B VAL A 1 83 ? 32.927 22.496 78.735 0.50 19.51 83 VAL A CA 1
ATOM 609 C C . VAL A 1 83 ? 33.128 21.330 79.697 1.00 17.95 83 VAL A C 1
ATOM 610 O O . VAL A 1 83 ? 34.259 20.761 79.777 1.00 21.23 83 VAL A O 1
ATOM 617 N N . ASN A 1 84 ? 32.057 20.939 80.359 1.00 17.12 84 ASN A N 1
ATOM 618 C CA . ASN A 1 84 ? 32.096 19.775 81.237 1.00 17.68 84 ASN A CA 1
ATOM 619 C C . ASN A 1 84 ? 31.755 18.422 80.545 1.00 18.24 84 ASN A C 1
ATOM 620 O O . ASN A 1 84 ? 31.558 17.428 81.174 1.00 18.66 84 ASN A O 1
ATOM 625 N N . GLY A 1 85 ? 31.731 18.424 79.218 1.00 17.76 85 GLY A N 1
ATOM 626 C CA . GLY A 1 85 ? 31.458 17.190 78.499 1.00 17.29 85 GLY A CA 1
ATOM 627 C C . GLY A 1 85 ? 30.042 17.305 77.876 1.00 17.32 85 GLY A C 1
ATOM 628 O O . GLY A 1 85 ? 29.219 18.118 78.245 1.00 16.38 85 GLY A O 1
ATOM 629 N N . PHE A 1 86 ? 29.844 16.412 76.908 1.00 16.97 86 PHE A N 1
ATOM 630 C CA . PHE A 1 86 ? 28.513 16.507 76.253 1.00 15.11 86 PHE A CA 1
ATOM 631 C C . PHE A 1 86 ? 28.273 15.156 75.591 1.00 14.76 86 PHE A C 1
ATOM 632 O O . PHE A 1 86 ? 29.156 14.354 75.343 1.00 15.59 86 PHE A O 1
ATOM 640 N N . VAL A 1 87 ? 26.943 14.940 75.405 1.00 13.93 87 VAL A N 1
ATOM 641 C CA . VAL A 1 87 ? 26.515 13.832 74.556 1.00 15.01 87 VAL A CA 1
ATOM 642 C C . VAL A 1 87 ? 25.535 14.378 73.494 1.00 14.47 87 VAL A C 1
ATOM 643 O O . VAL A 1 87 ? 24.531 14.991 73.822 1.00 17.00 87 VAL A O 1
ATOM 647 N N . LEU A 1 88 ? 25.991 14.264 72.257 1.00 16.01 88 LEU A N 1
ATOM 648 C CA . LEU A 1 88 ? 25.192 14.739 71.040 1.00 14.66 88 LEU A CA 1
ATOM 649 C C . LEU A 1 88 ? 24.361 13.575 70.547 1.00 15.04 88 LEU A C 1
ATOM 650 O O . LEU A 1 88 ? 24.809 12.465 70.479 1.00 18.20 88 LEU A O 1
ATOM 655 N N . ASP A 1 89 ? 23.037 13.873 70.283 1.00 14.70 89 ASP A N 1
ATOM 656 C CA . ASP A 1 89 ? 22.077 12.799 70.096 1.00 14.87 89 ASP A CA 1
ATOM 657 C C . ASP A 1 89 ? 21.251 13.334 68.860 1.00 15.05 89 ASP A C 1
ATOM 658 O O . ASP A 1 89 ? 20.488 14.298 68.880 1.00 16.34 89 ASP A O 1
ATOM 663 N N . GLY A 1 90 ? 21.504 12.566 67.797 1.00 18.15 90 GLY A N 1
ATOM 664 C CA . GLY A 1 90 ? 20.798 13.020 66.549 1.00 19.29 90 GLY A CA 1
ATOM 665 C C . GLY A 1 90 ? 21.569 14.091 65.819 1.00 18.95 90 GLY A C 1
ATOM 666 O O . GLY A 1 90 ? 20.971 14.823 65.047 1.00 16.99 90 GLY A O 1
ATOM 667 N N . PHE A 1 91 ? 22.770 14.388 66.276 1.00 17.95 91 PHE A N 1
ATOM 668 C CA . PHE A 1 91 ? 23.640 15.402 65.590 1.00 16.28 91 PHE A CA 1
ATOM 669 C C . PHE A 1 91 ? 25.014 14.899 65.860 1.00 18.86 91 PHE A C 1
ATOM 670 O O . PHE A 1 91 ? 25.324 14.548 66.997 1.00 17.23 91 PHE A O 1
ATOM 678 N N . PRO A 1 92 ? 25.874 14.978 64.902 1.00 18.92 92 PRO A N 1
ATOM 679 C CA . PRO A 1 92 ? 25.527 15.277 63.466 1.00 17.94 92 PRO A CA 1
ATOM 680 C C . PRO A 1 92 ? 24.693 14.221 62.789 1.00 20.77 92 PRO A C 1
ATOM 681 O O . PRO A 1 92 ? 24.777 13.080 63.180 1.00 21.44 92 PRO A O 1
ATOM 685 N N . ARG A 1 93 ? 23.966 14.552 61.718 1.00 19.54 93 ARG A N 1
ATOM 686 C CA . ARG A 1 93 ? 23.275 13.488 61.064 1.00 20.39 93 ARG A CA 1
ATOM 687 C C . ARG A 1 93 ? 23.541 13.599 59.559 1.00 21.69 93 ARG A C 1
ATOM 688 O O . ARG A 1 93 ? 22.983 12.841 58.812 1.00 21.67 93 ARG A O 1
ATOM 696 N N . THR A 1 94 ? 24.449 14.500 59.126 1.00 20.48 94 THR A N 1
ATOM 697 C CA . THR A 1 94 ? 24.912 14.544 57.737 1.00 20.27 94 THR A CA 1
ATOM 698 C C . THR A 1 94 ? 26.436 14.800 57.812 1.00 23.01 94 THR A C 1
ATOM 699 O O . THR A 1 94 ? 26.974 15.263 58.822 1.00 19.89 94 THR A O 1
ATOM 703 N N . ILE A 1 95 ? 27.123 14.560 56.707 1.00 21.84 95 ILE A N 1
ATOM 704 C CA . ILE A 1 95 ? 28.523 14.790 56.629 1.00 23.95 95 ILE A CA 1
ATOM 705 C C . ILE A 1 95 ? 28.823 16.305 56.787 1.00 23.72 95 ILE A C 1
ATOM 706 O O . ILE A 1 95 ? 29.744 16.559 57.559 1.00 22.40 95 ILE A O 1
ATOM 711 N N . PRO A 1 96 ? 28.124 17.271 56.107 1.00 22.96 96 PRO A N 1
ATOM 712 C CA . PRO A 1 96 ? 28.377 18.706 56.416 1.00 22.71 96 PRO A CA 1
ATOM 713 C C . PRO A 1 96 ? 28.216 19.070 57.877 1.00 22.04 96 PRO A C 1
ATOM 714 O O . PRO A 1 96 ? 28.983 19.859 58.397 1.00 22.77 96 PRO A O 1
ATOM 718 N N . GLN A 1 97 ? 27.311 18.389 58.559 1.00 17.91 97 GLN A N 1
ATOM 719 C CA . GLN A 1 97 ? 27.229 18.677 60.074 1.00 16.03 97 GLN A CA 1
ATOM 720 C C . GLN A 1 97 ? 28.410 18.141 60.806 1.00 19.57 97 GLN A C 1
ATOM 721 O O . GLN A 1 97 ? 28.825 18.774 61.765 1.00 19.68 97 GLN A O 1
ATOM 727 N N . ALA A 1 98 ? 28.905 16.955 60.430 1.00 20.12 98 ALA A N 1
ATOM 728 C CA . ALA A 1 98 ? 30.119 16.366 61.075 1.00 19.09 98 ALA A CA 1
ATOM 729 C C . ALA A 1 98 ? 31.349 17.306 60.854 1.00 20.28 98 ALA A C 1
ATOM 730 O O . ALA A 1 98 ? 32.139 17.527 61.761 1.00 20.82 98 ALA A O 1
ATOM 732 N N . GLU A 1 99 ? 31.474 17.765 59.622 1.00 21.98 99 GLU A N 1
ATOM 733 C CA . GLU A 1 99 ? 32.611 18.677 59.312 1.00 24.20 99 GLU A CA 1
ATOM 734 C C . GLU A 1 99 ? 32.430 19.987 60.101 1.00 22.84 99 GLU A C 1
ATOM 735 O O . GLU A 1 99 ? 33.439 20.598 60.503 1.00 25.66 99 GLU A O 1
ATOM 741 N N . GLY A 1 100 ? 31.183 20.475 60.217 1.00 20.51 100 GLY A N 1
ATOM 742 C CA . GLY A 1 100 ? 30.901 21.742 60.887 1.00 19.15 100 GLY A CA 1
ATOM 743 C C . GLY A 1 100 ? 31.239 21.524 62.346 1.00 21.84 100 GLY A C 1
ATOM 744 O O . GLY A 1 100 ? 31.851 22.363 62.960 1.00 22.40 100 GLY A O 1
ATOM 745 N N . LEU A 1 101 ? 30.847 20.384 62.922 1.00 21.49 101 LEU A N 1
ATOM 746 C CA . LEU A 1 101 ? 31.252 20.097 64.297 1.00 20.86 101 LEU A CA 1
ATOM 747 C C . LEU A 1 101 ? 32.791 20.012 64.524 1.00 21.50 101 LEU A C 1
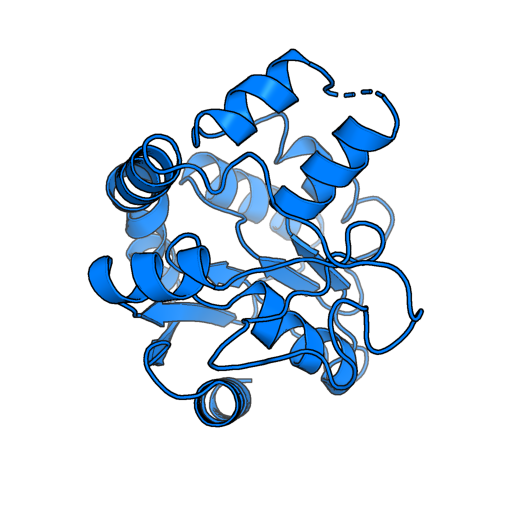ATOM 748 O O . LEU A 1 101 ? 33.291 20.543 65.554 1.00 22.93 101 LEU A O 1
ATOM 753 N N . ALA A 1 102 ? 33.509 19.369 63.579 1.00 22.88 102 ALA A N 1
ATOM 754 C CA . ALA A 1 102 ? 34.971 19.282 63.688 1.00 23.11 102 ALA A CA 1
ATOM 755 C C . ALA A 1 102 ? 35.569 20.723 63.770 1.00 25.84 102 ALA A C 1
ATOM 756 O O . ALA A 1 102 ? 36.473 20.947 64.541 1.00 28.29 102 ALA A O 1
ATOM 758 N N . LYS A 1 103 ? 35.011 21.682 63.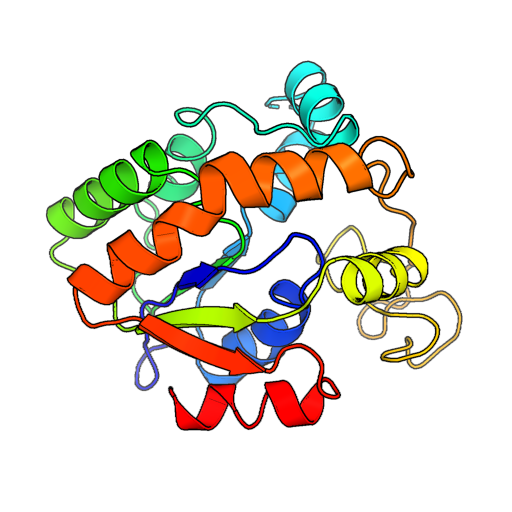048 1.00 24.87 103 LYS A N 1
ATOM 759 C CA . LYS A 1 103 ? 35.460 23.103 63.061 1.00 27.22 103 LYS A CA 1
ATOM 760 C C . LYS A 1 103 ? 35.160 23.740 64.385 1.00 28.27 103 LYS A C 1
ATOM 761 O O . LYS A 1 103 ? 36.005 24.457 64.942 1.00 30.01 103 LYS A O 1
ATOM 767 N N . ILE A 1 104 ? 33.968 23.481 64.938 1.00 24.91 104 ILE A N 1
ATOM 768 C CA . ILE A 1 104 ? 33.596 24.048 66.214 1.00 26.15 104 ILE A CA 1
ATOM 769 C C . ILE A 1 104 ? 34.550 23.522 67.228 1.00 26.66 104 ILE A C 1
ATOM 770 O O . ILE A 1 104 ? 35.112 24.324 68.054 1.00 27.74 104 ILE A O 1
ATOM 775 N N . LEU A 1 105 ? 34.848 22.212 67.263 1.00 25.80 105 LEU A N 1
ATOM 776 C CA . LEU A 1 105 ? 35.718 21.646 68.305 1.00 27.72 105 LEU A CA 1
ATOM 777 C C . LEU A 1 105 ? 37.167 22.127 68.048 1.00 31.35 105 LEU A C 1
ATOM 778 O O . LEU A 1 105 ? 37.952 22.284 68.994 1.00 32.53 105 LEU A O 1
ATOM 783 N N . SER A 1 106 ? 37.522 22.261 66.772 1.00 31.33 106 SER A N 1
ATOM 784 C CA . SER A 1 106 ? 38.928 22.670 66.429 1.00 37.29 106 SER A CA 1
ATOM 785 C C . SER A 1 106 ? 39.154 24.055 66.999 1.00 37.89 106 SER A C 1
ATOM 786 O O . SER A 1 106 ? 40.185 24.313 67.661 1.00 40.45 106 SER A O 1
ATOM 789 N N . GLU A 1 107 ? 38.174 24.925 66.842 1.00 38.66 107 GLU A N 1
ATOM 790 C CA . GLU A 1 107 ? 38.262 26.290 67.345 1.00 40.74 107 GLU A CA 1
ATOM 791 C C . GLU A 1 107 ? 38.284 26.449 68.842 1.00 41.78 107 GLU A C 1
ATOM 792 O O . GLU A 1 107 ? 38.617 27.527 69.313 1.00 42.38 107 GLU A O 1
ATOM 798 N N . ILE A 1 108 ? 37.962 25.393 69.595 1.00 41.86 108 ILE A N 1
ATOM 799 C CA . ILE A 1 108 ? 38.167 25.473 71.042 1.00 43.68 108 ILE A CA 1
ATOM 800 C C . ILE A 1 108 ? 39.314 24.583 71.519 1.00 43.12 108 ILE A C 1
ATOM 801 O O . ILE A 1 108 ? 39.706 24.641 72.648 1.00 44.31 108 ILE A O 1
ATOM 806 N N . GLY A 1 109 ? 39.859 23.759 70.649 1.00 43.94 109 GLY A N 1
ATOM 807 C CA . GLY A 1 109 ? 40.932 22.861 71.047 1.00 44.13 109 GLY A CA 1
ATOM 808 C C . GLY A 1 109 ? 40.436 21.661 71.849 1.00 44.35 109 GLY A C 1
ATOM 809 O O . GLY A 1 109 ? 41.266 20.914 72.438 1.00 46.65 109 GLY A O 1
ATOM 810 N N . ASP A 1 110 ? 39.111 21.427 71.856 1.00 42.66 110 ASP A N 1
ATOM 811 C CA . ASP A 1 110 ? 38.613 20.195 72.473 1.00 40.09 110 ASP A CA 1
ATOM 812 C C . ASP A 1 110 ? 38.491 19.152 71.341 1.00 40.37 110 ASP A C 1
ATOM 813 O O . ASP A 1 110 ? 38.677 19.446 70.132 1.00 40.65 110 ASP A O 1
ATOM 818 N N . SER A 1 111 ? 38.284 17.899 71.706 1.00 36.83 111 SER A N 1
ATOM 819 C CA . SER A 1 111 ? 38.147 16.842 70.688 1.00 34.95 111 SER A CA 1
ATOM 820 C C . SER A 1 111 ? 37.100 15.822 71.194 1.00 31.20 111 SER A C 1
ATOM 821 O O . SER A 1 111 ? 36.820 15.757 72.408 1.00 28.27 111 SER A O 1
ATOM 824 N N . LEU A 1 112 ? 36.587 15.014 70.255 1.00 28.47 112 LEU A N 1
ATOM 825 C CA . LEU A 1 112 ? 35.674 13.927 70.628 1.00 25.62 112 LEU A CA 1
ATOM 826 C C . LEU A 1 112 ? 36.345 12.784 71.354 1.00 25.16 112 LEU A C 1
ATOM 827 O O . LEU A 1 112 ? 37.475 12.405 70.991 1.00 28.76 112 LEU A O 1
ATOM 832 N N . THR A 1 113 ? 35.700 12.232 72.407 1.00 24.64 113 THR A N 1
ATOM 833 C CA . THR A 1 113 ? 36.116 11.063 73.072 1.00 25.37 113 THR A CA 1
ATOM 834 C C . THR A 1 113 ? 35.724 9.782 72.320 1.00 26.89 113 THR A C 1
ATOM 835 O O . THR A 1 113 ? 36.523 8.839 72.158 1.00 27.69 113 THR A O 1
ATOM 839 N N . SER A 1 114 ? 34.429 9.668 71.981 1.00 22.54 114 SER A N 1
ATOM 840 C CA . SER A 1 114 ? 33.931 8.382 71.538 1.00 23.27 114 SER A CA 1
ATOM 841 C C . SER A 1 114 ? 32.702 8.697 70.729 1.00 20.52 114 SER A C 1
ATOM 842 O O . SER A 1 114 ? 32.028 9.692 71.021 1.00 21.21 114 SER A O 1
ATOM 845 N N . VAL A 1 115 ? 32.419 7.835 69.757 1.00 19.35 115 VAL A N 1
ATOM 846 C CA . VAL A 1 115 ? 31.151 7.910 69.015 1.00 18.18 115 VAL A CA 1
ATOM 847 C C . VAL A 1 115 ? 30.567 6.504 69.192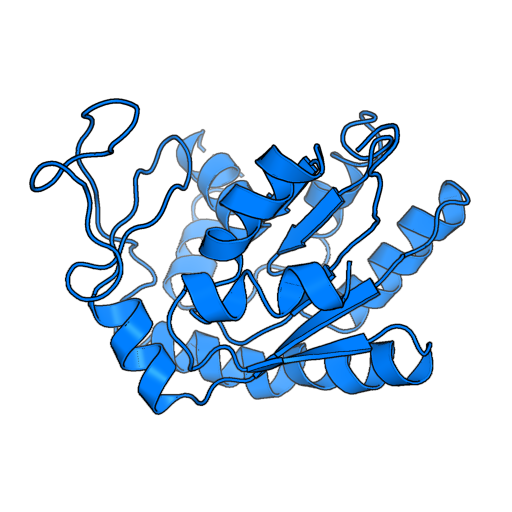 1.00 19.64 115 VAL A C 1
ATOM 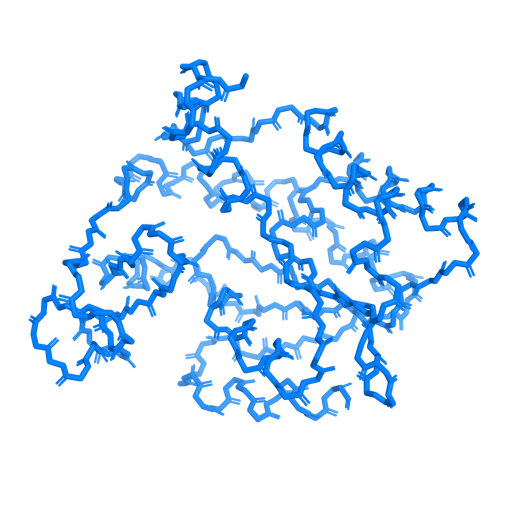848 O O . VAL A 1 115 ? 31.262 5.480 68.991 1.00 21.83 115 VAL A O 1
ATOM 852 N N . ILE A 1 116 ? 29.296 6.432 69.522 1.00 16.83 116 ILE A N 1
ATOM 853 C CA . ILE A 1 116 ? 28.687 5.119 69.838 1.00 17.58 116 ILE A CA 1
ATOM 854 C C . ILE A 1 116 ? 27.567 4.951 68.830 1.00 16.85 116 ILE A C 1
ATOM 855 O O . ILE A 1 116 ? 26.609 5.762 68.767 1.00 18.58 116 ILE A O 1
ATOM 860 N N . TYR A 1 117 ? 27.603 3.838 68.095 1.00 19.00 117 TYR A N 1
ATOM 861 C CA . TYR A 1 117 ? 26.627 3.607 67.025 1.00 18.75 117 TYR A CA 1
ATOM 862 C C . TYR A 1 117 ? 25.635 2.538 67.536 1.00 19.85 117 TYR A C 1
ATOM 863 O O . TYR A 1 117 ? 26.024 1.428 67.953 1.00 19.87 117 TYR A O 1
ATOM 872 N N . PHE A 1 118 ? 24.355 2.884 67.553 1.00 18.07 118 PHE A N 1
ATOM 873 C CA . PHE A 1 118 ? 23.315 1.998 68.102 1.00 18.34 118 PHE A CA 1
ATOM 874 C C . PHE A 1 118 ? 22.834 1.129 66.924 1.00 19.94 118 PHE A C 1
ATOM 875 O O . PHE A 1 118 ? 22.172 1.643 65.995 1.00 22.89 118 PHE A O 1
ATOM 883 N N . GLU A 1 119 ? 23.207 -0.149 66.935 1.00 18.20 119 GLU A N 1
ATOM 884 C CA . GLU A 1 119 ? 22.763 -1.014 65.812 1.00 19.48 119 GLU A CA 1
ATOM 885 C C . GLU A 1 119 ? 21.389 -1.586 66.086 1.00 20.08 119 GLU A C 1
ATOM 886 O O . GLU A 1 119 ? 21.152 -2.220 67.086 1.00 19.60 119 GLU A O 1
ATOM 892 N N . ILE A 1 120 ? 20.510 -1.385 65.126 1.00 17.36 120 ILE A N 1
ATOM 893 C CA . ILE A 1 120 ? 19.086 -1.878 65.341 1.00 19.09 120 ILE A CA 1
ATOM 894 C C . ILE A 1 120 ? 18.461 -1.840 63.992 1.00 19.86 120 ILE A C 1
ATOM 895 O O . ILE A 1 120 ? 18.754 -0.954 63.196 1.00 23.10 120 ILE A O 1
ATOM 900 N N . ASP A 1 121 ? 17.557 -2.799 63.732 1.00 17.72 121 ASP A N 1
ATOM 901 C CA . ASP A 1 121 ? 16.963 -2.833 62.380 1.00 17.60 121 ASP A CA 1
ATOM 902 C C . ASP A 1 121 ? 15.643 -2.076 62.244 1.00 19.82 121 ASP A C 1
ATOM 903 O O . ASP A 1 121 ? 15.021 -1.728 63.222 1.00 17.99 121 ASP A O 1
ATOM 908 N N . ASP A 1 122 ? 15.222 -1.772 61.022 1.00 18.14 122 ASP A N 1
ATOM 909 C CA . ASP A 1 122 ? 14.062 -0.893 60.839 1.00 17.46 122 ASP A CA 1
ATOM 910 C C . ASP A 1 122 ? 12.757 -1.478 61.353 1.00 17.19 122 ASP A C 1
ATOM 911 O O . ASP A 1 122 ? 11.907 -0.731 61.850 1.00 18.24 122 ASP A O 1
ATOM 916 N N . SER A 1 123 ? 12.600 -2.823 61.286 1.00 17.20 123 SER A N 1
ATOM 917 C CA . SER A 1 123 ? 11.316 -3.379 61.789 1.00 16.11 123 SER A CA 1
ATOM 918 C C . SER A 1 123 ? 11.219 -3.177 63.309 1.00 15.62 123 SER A C 1
ATOM 919 O O . SER A 1 123 ? 10.137 -2.827 63.759 1.00 16.73 123 SER A O 1
ATOM 922 N N . GLU A 1 124 ? 12.303 -3.347 64.011 1.00 15.60 124 GLU A N 1
ATOM 923 C CA . GLU A 1 124 ? 12.171 -3.122 65.477 1.00 14.67 124 GLU A CA 1
ATOM 924 C C . GLU A 1 124 ? 11.980 -1.658 65.701 1.00 15.60 124 GLU A C 1
ATOM 925 O O . GLU A 1 124 ? 11.270 -1.268 66.649 1.00 15.48 124 GLU A O 1
ATOM 931 N N . ILE A 1 125 ? 12.600 -0.782 64.918 1.00 14.51 125 ILE A N 1
ATOM 932 C CA . ILE A 1 125 ? 12.351 0.710 65.179 1.00 14.03 125 ILE A CA 1
ATOM 933 C C . ILE A 1 125 ? 10.860 1.011 65.051 1.00 13.44 125 ILE A C 1
ATOM 934 O O . ILE A 1 125 ? 10.385 1.848 65.707 1.00 14.61 125 ILE A O 1
ATOM 939 N N . ILE A 1 126 ? 10.128 0.417 64.116 1.00 14.33 126 ILE A N 1
ATOM 940 C CA . ILE A 1 126 ? 8.730 0.707 63.966 1.00 15.81 126 ILE A CA 1
ATOM 941 C C . ILE A 1 126 ? 7.989 0.302 65.240 1.00 15.23 126 ILE A C 1
ATOM 942 O O . ILE A 1 126 ? 7.187 1.133 65.617 1.00 15.57 126 ILE A O 1
ATOM 947 N N . GLU A 1 127 ? 8.441 -0.742 65.946 1.00 15.07 127 GLU A N 1
ATOM 948 C CA . GLU A 1 127 ? 7.759 -1.206 67.147 1.00 15.42 127 GLU A CA 1
ATOM 949 C C . GLU A 1 127 ? 8.233 -0.213 68.239 1.00 14.72 127 GLU A C 1
ATOM 950 O O . GLU A 1 127 ? 7.413 0.114 69.189 1.00 14.97 127 GLU A O 1
ATOM 956 N N . ARG A 1 128 ? 9.469 0.227 68.201 1.00 13.26 128 ARG A N 1
ATOM 957 C CA . ARG A 1 128 ? 9.875 1.209 69.290 1.00 13.23 128 ARG A CA 1
ATOM 958 C C . ARG A 1 128 ? 9.059 2.500 69.201 1.00 15.06 128 ARG A C 1
ATOM 959 O O . ARG A 1 128 ? 8.534 3.019 70.220 1.00 16.83 128 ARG A O 1
ATOM 967 N N . ILE A 1 129 ? 8.850 3.032 68.003 1.00 12.98 129 ILE A N 1
ATOM 968 C CA . ILE A 1 129 ? 8.160 4.349 67.829 1.00 14.64 129 ILE A CA 1
ATOM 969 C C . ILE A 1 129 ? 6.669 4.145 68.133 1.00 16.40 129 ILE A C 1
ATOM 970 O O . ILE A 1 129 ? 6.040 4.977 68.759 1.00 16.91 129 ILE A O 1
ATOM 975 N N . SER A 1 130 ? 6.121 3.005 67.732 1.00 15.51 130 SER A N 1
ATOM 976 C CA . SER A 1 130 ? 4.674 2.826 67.854 1.00 17.32 130 SER A CA 1
ATOM 977 C C . SER A 1 130 ? 4.215 2.855 69.324 1.00 17.23 130 SER A C 1
ATOM 978 O O . SER A 1 130 ? 3.100 3.324 69.589 1.00 18.57 130 SER A O 1
ATOM 981 N N . GLY A 1 131 ? 5.059 2.475 70.253 1.00 15.70 131 GLY A N 1
ATOM 982 C CA . GLY A 1 131 ? 4.690 2.513 71.685 1.00 16.89 131 GLY A CA 1
ATOM 983 C C . GLY A 1 131 ? 5.139 3.772 72.401 1.00 14.03 131 GLY A C 1
ATOM 984 O O . GLY A 1 131 ? 4.895 3.832 73.616 1.00 14.55 131 GLY A O 1
ATOM 985 N N . ARG A 1 132 ? 5.729 4.721 71.741 1.00 14.45 132 ARG A N 1
ATOM 986 C CA . ARG A 1 132 ? 6.382 5.831 72.433 1.00 13.98 132 ARG A CA 1
ATOM 987 C C . ARG A 1 132 ? 5.422 6.832 72.928 1.00 18.00 132 ARG A C 1
ATOM 988 O O . ARG A 1 132 ? 4.388 7.144 72.320 1.00 18.65 132 ARG A O 1
ATOM 996 N N . CYS A 1 133 ? 5.649 7.371 74.113 1.00 16.70 133 CYS A N 1
ATOM 997 C CA . CYS A 1 133 ? 5.032 8.706 74.431 1.00 19.75 133 CYS A CA 1
ATOM 998 C C . CYS A 1 133 ? 6.019 9.557 75.233 1.00 18.70 133 CYS A C 1
ATOM 999 O O . CYS A 1 133 ? 7.050 9.015 75.775 1.00 17.43 133 CYS A O 1
ATOM 1002 N N . THR A 1 134 ? 5.761 10.859 75.243 1.00 17.06 134 THR A N 1
ATOM 1003 C CA . THR A 1 134 ? 6.806 11.746 75.630 1.00 17.42 134 THR A CA 1
ATOM 1004 C C . THR A 1 134 ? 6.275 12.789 76.618 1.00 18.42 134 THR A C 1
ATOM 1005 O O . THR A 1 134 ? 5.114 13.165 76.540 1.00 16.92 134 THR A O 1
ATOM 1009 N N . HIS A 1 135 ? 7.079 13.097 77.673 1.00 19.54 135 HIS A N 1
ATOM 1010 C CA . HIS A 1 135 ? 6.771 14.316 78.452 1.00 22.27 135 HIS A CA 1
ATOM 1011 C C . HIS A 1 135 ? 7.312 15.564 77.732 1.00 24.10 135 HIS A C 1
ATOM 1012 O O . HIS A 1 135 ? 8.560 15.779 77.624 1.00 22.68 135 HIS A O 1
ATOM 1019 N N . PRO A 1 136 ? 6.419 16.417 77.150 1.00 24.97 136 PRO A N 1
ATOM 1020 C CA . PRO A 1 136 ? 6.914 17.498 76.276 1.00 27.70 136 PRO A CA 1
ATOM 1021 C C . PRO A 1 136 ? 7.857 18.516 76.930 1.00 27.91 136 PRO A C 1
ATOM 1022 O O . PRO A 1 136 ? 8.770 18.954 76.285 1.00 28.66 136 PRO A O 1
ATOM 1026 N N . ALA A 1 137 ? 7.721 18.783 78.238 1.00 28.22 137 ALA A N 1
ATOM 1027 C CA . ALA A 1 137 ? 8.529 19.894 78.817 1.00 28.59 137 ALA A CA 1
ATOM 1028 C C . ALA A 1 137 ? 9.954 19.468 79.023 1.00 30.43 137 ALA A C 1
ATOM 1029 O O . ALA A 1 137 ? 10.884 20.301 78.996 1.00 32.81 137 ALA A O 1
ATOM 1031 N N . SER A 1 138 ? 10.186 18.167 79.273 1.00 29.10 138 SER A N 1
ATOM 1032 C CA . SER A 1 138 ? 11.538 17.672 79.660 1.00 27.35 138 SER A CA 1
ATOM 1033 C C . SER A 1 138 ? 12.109 16.845 78.552 1.00 28.78 138 SER A C 1
ATOM 1034 O O . SER A 1 138 ? 13.348 16.704 78.437 1.00 27.82 138 SER A O 1
ATOM 1037 N N . GLY A 1 139 ? 11.223 16.311 77.714 1.00 27.05 139 GLY A N 1
ATOM 1038 C CA . GLY A 1 139 ? 11.730 15.477 76.579 1.00 24.54 139 GLY A CA 1
ATOM 1039 C C . GLY A 1 139 ? 11.837 14.014 77.078 1.00 21.66 139 GLY A C 1
ATOM 1040 O O . GLY A 1 139 ? 12.317 13.153 76.327 1.00 21.60 139 GLY A O 1
ATOM 1041 N N . ARG A 1 140 ? 11.547 13.721 78.362 1.00 18.30 140 ARG A N 1
ATOM 1042 C CA . ARG A 1 140 ? 11.585 12.340 78.788 1.00 19.65 140 ARG A CA 1
ATOM 1043 C C . ARG A 1 140 ? 10.658 11.439 77.932 1.00 17.45 140 ARG A C 1
ATOM 1044 O O . ARG A 1 140 ? 9.580 11.869 77.526 1.00 19.70 140 ARG A O 1
ATOM 1052 N N . ILE A 1 141 ? 11.102 10.210 77.761 1.00 17.28 141 ILE A N 1
ATOM 1053 C CA A ILE A 1 141 ? 10.328 9.315 76.860 0.50 15.83 141 ILE A CA 1
ATOM 1054 C CA B ILE A 1 141 ? 10.380 9.319 76.867 0.50 16.34 141 ILE A CA 1
ATOM 1055 C C . ILE A 1 141 ? 10.038 8.019 77.573 1.00 16.17 141 ILE A C 1
ATOM 1056 O O . ILE A 1 141 ? 10.848 7.480 78.458 1.00 16.21 141 ILE A O 1
ATOM 1065 N N . TYR A 1 142 ? 8.889 7.460 77.189 1.00 14.24 142 TYR A N 1
ATOM 1066 C CA . TYR A 1 142 ? 8.466 6.146 77.762 1.00 14.47 142 TYR A CA 1
ATOM 1067 C C . TYR A 1 142 ? 7.981 5.248 76.634 1.00 14.78 142 TYR A C 1
ATOM 1068 O O . TYR A 1 142 ? 7.819 5.742 75.467 1.00 14.91 142 TYR A O 1
ATOM 1077 N N . HIS A 1 143 ? 7.813 3.988 76.937 1.00 14.04 143 HIS A N 1
ATOM 1078 C CA . HIS A 1 143 ? 7.255 3.061 75.900 1.00 13.89 143 HIS A CA 1
ATOM 1079 C C . HIS A 1 143 ? 6.165 2.255 76.635 1.00 13.77 143 HIS A C 1
ATOM 1080 O O . HIS A 1 143 ? 6.483 1.639 77.673 1.00 16.33 143 HIS A O 1
ATOM 1087 N N . VAL A 1 144 ? 4.976 2.195 76.063 1.00 15.55 144 VAL A N 1
ATOM 1088 C CA . VAL A 1 144 ? 3.877 1.529 76.750 1.00 18.25 144 VAL A CA 1
ATOM 1089 C C . VAL A 1 144 ? 4.101 0.076 77.027 1.00 18.01 144 VAL A C 1
ATOM 1090 O O . VAL A 1 144 ? 3.563 -0.470 78.076 1.00 19.32 144 VAL A O 1
ATOM 1094 N N . LYS A 1 145 ? 4.937 -0.639 76.232 1.00 15.71 145 LYS A N 1
ATOM 1095 C CA . LYS A 1 145 ? 5.279 -2.013 76.527 1.00 16.78 145 LYS A CA 1
ATOM 1096 C C . LYS A 1 145 ? 6.600 -2.160 77.306 1.00 19.20 145 LYS A C 1
ATOM 1097 O O . LYS A 1 145 ? 6.679 -3.001 78.261 1.00 21.89 145 LYS A O 1
ATOM 1103 N N . TYR A 1 146 ? 7.666 -1.482 76.831 1.00 17.85 146 TYR A N 1
ATOM 1104 C CA . TYR A 1 146 ? 9.078 -1.901 77.210 1.00 18.47 146 TYR A CA 1
ATOM 1105 C C . TYR A 1 146 ? 9.688 -0.907 78.175 1.00 21.39 146 TYR A C 1
ATOM 1106 O O . TYR A 1 146 ? 10.766 -1.245 78.764 1.00 23.48 146 TYR A O 1
ATOM 1115 N N . ASN A 1 147 ? 9.076 0.232 78.437 1.00 20.04 147 ASN A N 1
ATOM 1116 C CA . ASN A 1 147 ? 9.620 1.199 79.378 1.00 20.31 147 ASN A CA 1
ATOM 1117 C C . ASN A 1 147 ? 8.548 2.167 79.820 1.00 18.52 147 ASN A C 1
ATOM 1118 O O . ASN A 1 147 ? 8.609 3.383 79.639 1.00 20.63 147 ASN A O 1
ATOM 1123 N N . PRO A 1 148 ? 7.544 1.639 80.537 1.00 18.62 148 PRO A N 1
ATOM 1124 C CA . PRO A 1 148 ? 6.347 2.423 80.846 1.00 19.05 148 PRO A CA 1
ATOM 1125 C C . PRO A 1 148 ? 6.529 3.442 81.944 1.00 20.27 148 PRO A C 1
ATOM 1126 O O . PRO A 1 148 ? 7.479 3.240 82.738 1.00 22.50 148 PRO A O 1
ATOM 1130 N N . PRO A 1 149 ? 5.667 4.421 82.007 1.00 20.12 149 PRO A N 1
ATOM 1131 C CA . PRO A 1 149 ? 5.661 5.328 83.178 1.00 21.95 149 PRO A CA 1
ATOM 1132 C C . PRO A 1 149 ? 5.301 4.474 84.424 1.00 24.91 149 PRO A C 1
ATOM 1133 O O . PRO A 1 149 ? 4.640 3.419 84.349 1.00 26.65 149 PRO A O 1
ATOM 1137 N N . LYS A 1 150 ? 5.736 4.976 85.576 1.00 26.62 150 LYS A N 1
ATOM 1138 C CA . LYS A 1 150 ? 5.355 4.297 86.838 1.00 29.87 150 LYS A CA 1
ATOM 1139 C C . LYS A 1 150 ? 3.859 4.404 87.142 1.00 29.51 150 LYS A C 1
ATOM 1140 O O . LYS A 1 150 ? 3.303 3.509 87.771 1.00 32.09 150 LYS A O 1
ATOM 1146 N N . GLN A 1 151 ? 3.256 5.532 86.833 1.00 28.40 151 GLN A N 1
ATOM 1147 C CA . GLN A 1 151 ? 1.812 5.753 86.986 1.00 30.83 151 GLN A CA 1
ATOM 1148 C C . GLN A 1 151 ? 1.247 5.960 85.541 1.00 29.59 151 GLN A C 1
ATOM 1149 O O . GLN A 1 151 ? 1.846 6.645 84.692 1.00 28.45 151 GLN A O 1
ATOM 1155 N N . PRO A 1 152 ? 0.015 5.498 85.347 1.00 30.60 152 PRO A N 1
ATOM 1156 C CA . PRO A 1 152 ? -0.608 5.547 83.993 1.00 29.19 152 PRO A CA 1
ATOM 1157 C C . PRO A 1 152 ? -0.762 6.909 83.401 1.00 25.10 152 PRO A C 1
ATOM 1158 O O . PRO A 1 152 ? -1.318 7.887 83.977 1.00 27.50 152 PRO A O 1
ATOM 1162 N N . GLY A 1 153 ? -0.241 7.088 82.156 1.00 24.54 153 GLY A N 1
ATOM 1163 C CA . GLY A 1 153 ? -0.538 8.282 81.450 1.00 24.07 153 GLY A CA 1
ATOM 1164 C C . GLY A 1 153 ? 0.263 9.517 81.805 1.00 20.42 153 GLY A C 1
ATOM 1165 O O . GLY A 1 153 ? 0.050 10.580 81.244 1.00 24.43 153 GLY A O 1
ATOM 1166 N N . ILE A 1 154 ? 1.191 9.349 82.787 1.00 23.68 154 ILE A N 1
ATOM 1167 C CA . ILE A 1 154 ? 1.833 10.607 83.314 1.00 23.15 154 ILE A CA 1
ATOM 1168 C C . ILE A 1 154 ? 3.368 10.428 83.588 1.00 17.83 154 ILE A C 1
ATOM 1169 O O . ILE A 1 154 ? 3.856 9.305 83.755 1.00 21.58 154 ILE A O 1
ATOM 1174 N N . ASP A 1 155 ? 4.013 11.583 83.483 1.00 20.86 155 ASP A N 1
ATOM 1175 C CA . ASP A 1 155 ? 5.428 11.642 83.702 1.00 20.98 155 ASP A CA 1
ATOM 1176 C C . ASP A 1 155 ? 5.804 11.260 85.147 1.00 24.28 155 ASP A C 1
ATOM 1177 O O . ASP A 1 155 ? 5.182 11.716 86.166 1.00 25.10 155 ASP A O 1
ATOM 1182 N N . ASP A 1 156 ? 6.877 10.487 85.268 1.00 23.70 156 ASP A N 1
ATOM 1183 C CA . ASP A 1 156 ? 7.341 10.003 86.587 1.00 26.42 156 ASP A CA 1
ATOM 1184 C C . ASP A 1 156 ? 7.790 11.143 87.489 1.00 29.25 156 ASP A C 1
ATOM 1185 O O . ASP A 1 156 ? 7.681 11.011 88.710 1.00 31.88 156 ASP A O 1
ATOM 1190 N N . VAL A 1 157 ? 8.348 12.190 86.919 1.00 28.56 157 VAL A N 1
ATOM 1191 C CA . VAL A 1 157 ? 8.968 13.265 87.727 1.00 30.27 157 VAL A CA 1
ATOM 1192 C C . VAL A 1 157 ? 7.904 14.309 88.081 1.00 31.78 157 VAL A C 1
ATOM 1193 O O . VAL A 1 157 ? 7.743 14.671 89.290 1.00 34.86 157 VAL A O 1
ATOM 1197 N N . THR A 1 158 ? 7.182 14.801 87.078 1.00 29.87 158 THR A N 1
ATOM 1198 C CA . THR A 1 158 ? 6.176 15.935 87.252 1.00 29.74 158 THR A CA 1
ATOM 1199 C C . THR A 1 158 ? 4.712 15.546 87.418 1.00 29.80 158 THR A C 1
ATOM 1200 O O . THR A 1 158 ? 3.899 16.386 87.835 1.00 31.09 158 THR A O 1
ATOM 1204 N N . GLY A 1 159 ? 4.338 14.314 87.083 1.00 26.46 159 GLY A N 1
ATOM 1205 C CA . GLY A 1 159 ? 2.942 13.929 87.073 1.00 25.28 159 GLY A CA 1
ATOM 1206 C C . GLY A 1 159 ? 2.171 14.534 85.899 1.00 25.55 159 GLY A C 1
ATOM 1207 O O . GLY A 1 159 ? 0.953 14.383 85.846 1.00 27.36 159 GLY A O 1
ATOM 1208 N N . GLU A 1 160 ? 2.841 15.188 84.934 1.00 24.86 160 GLU A N 1
ATOM 1209 C CA . GLU A 1 160 ? 2.151 15.882 83.876 1.00 24.30 160 GLU A CA 1
ATOM 1210 C C . GLU A 1 160 ? 1.857 14.828 82.762 1.00 23.32 160 GLU A C 1
ATOM 1211 O O . GLU A 1 160 ? 2.462 13.754 82.762 1.00 23.42 160 GLU A O 1
ATOM 1217 N N . PRO A 1 161 ? 0.887 15.143 81.903 1.00 23.14 161 PRO A N 1
ATOM 1218 C CA . PRO A 1 161 ? 0.459 14.100 80.928 1.00 20.23 161 PRO A CA 1
ATOM 1219 C C . PRO A 1 161 ? 1.608 13.804 79.948 1.00 19.83 161 PRO A C 1
ATOM 1220 O O . PRO A 1 161 ? 2.434 14.704 79.540 1.00 22.14 161 PRO A O 1
ATOM 1224 N N . LEU A 1 162 ? 1.536 12.540 79.487 1.00 17.92 162 LEU A N 1
ATOM 1225 C CA . LEU A 1 162 ? 2.420 12.167 78.342 1.00 17.89 162 LEU A CA 1
ATOM 1226 C C . LEU A 1 162 ? 1.643 12.369 77.067 1.00 17.96 162 LEU A C 1
ATOM 1227 O O . LEU A 1 162 ? 0.411 12.258 77.060 1.00 20.39 162 LEU A O 1
ATOM 1232 N N . VAL A 1 163 ? 2.341 12.612 75.984 1.00 16.52 163 VAL A N 1
ATOM 1233 C CA . VAL A 1 163 ? 1.729 13.011 74.734 1.00 17.13 163 VAL A CA 1
ATOM 1234 C C . VAL A 1 163 ? 2.422 12.351 73.524 1.00 16.37 163 VAL A C 1
ATOM 1235 O O . VAL A 1 163 ? 3.505 11.782 73.606 1.00 17.05 163 VAL A O 1
ATOM 1239 N N . TRP A 1 164 ? 1.690 12.356 72.435 1.00 16.43 164 TRP A N 1
ATOM 1240 C CA . TRP A 1 164 ? 2.092 11.847 71.102 1.00 15.13 164 TRP A CA 1
ATOM 1241 C C . TRP A 1 164 ? 3.023 12.909 70.524 1.00 16.65 164 TRP A C 1
ATOM 1242 O O . TRP A 1 164 ? 2.992 14.079 70.860 1.00 18.52 164 TRP A O 1
ATOM 1253 N N . ARG A 1 165 ? 3.944 12.411 69.660 1.00 16.45 165 ARG A N 1
ATOM 1254 C CA . ARG A 1 165 ? 4.794 13.256 68.775 1.00 15.39 165 ARG A CA 1
ATOM 1255 C C . ARG A 1 165 ? 4.262 13.255 67.345 1.00 16.83 165 ARG A C 1
ATOM 1256 O O . ARG A 1 165 ? 4.124 12.187 66.809 1.00 16.73 165 ARG A O 1
ATOM 1264 N N . ASP A 1 166 ? 4.026 14.440 66.842 1.00 17.51 166 ASP A N 1
ATOM 1265 C CA . ASP A 1 166 ? 3.372 14.531 65.542 1.00 18.80 166 ASP A CA 1
ATOM 1266 C C . ASP A 1 166 ? 4.226 13.952 64.483 1.00 18.76 166 ASP A C 1
ATOM 1267 O O . ASP A 1 166 ? 3.617 13.623 63.424 1.00 18.25 166 ASP A O 1
ATOM 1272 N N . ASP A 1 167 ? 5.549 13.763 64.674 1.00 15.58 167 ASP A N 1
ATOM 1273 C CA . ASP A 1 167 ? 6.290 13.157 63.576 1.00 15.50 167 ASP A CA 1
ATOM 1274 C C . ASP A 1 167 ? 6.275 11.610 63.600 1.00 14.64 167 ASP A C 1
ATOM 1275 O O . ASP A 1 167 ? 6.921 10.953 62.766 1.00 17.86 167 ASP A O 1
ATOM 1280 N N . ASP A 1 168 ? 5.576 11.055 64.615 1.00 15.54 168 ASP A N 1
ATOM 1281 C CA . ASP A 1 168 ? 5.443 9.639 64.747 1.00 14.98 168 ASP A CA 1
ATOM 1282 C C . ASP A 1 168 ? 4.282 9.060 63.884 1.00 18.67 168 ASP A C 1
ATOM 1283 O O . ASP A 1 168 ? 4.010 7.838 63.939 1.00 27.12 168 ASP A O 1
ATOM 1288 N N . ASN A 1 169 ? 3.992 9.728 62.803 1.00 20.06 169 ASN A N 1
ATOM 1289 C CA . ASN A 1 169 ? 2.946 9.207 61.903 1.00 17.82 169 ASN A CA 1
ATOM 1290 C C . ASN A 1 169 ? 3.672 8.309 60.849 1.00 18.28 169 ASN A C 1
ATOM 1291 O O . ASN A 1 169 ? 4.907 8.426 60.637 1.00 18.21 169 ASN A O 1
ATOM 1296 N N . ALA A 1 170 ? 2.908 7.406 60.204 1.00 19.30 170 ALA A N 1
ATOM 1297 C CA . ALA A 1 170 ? 3.520 6.334 59.407 1.00 18.96 170 ALA A CA 1
ATOM 1298 C C . ALA A 1 170 ? 4.366 6.895 58.263 1.00 17.56 170 ALA A C 1
ATOM 1299 O O . ALA A 1 170 ? 5.496 6.404 58.063 1.00 19.70 170 ALA A O 1
ATOM 1301 N N . GLU A 1 171 ? 3.879 7.913 57.538 1.00 18.72 171 GLU A N 1
ATOM 1302 C CA A GLU A 1 171 ? 4.683 8.389 56.390 0.50 19.42 171 GLU A CA 1
ATOM 1303 C CA B GLU A 1 171 ? 4.631 8.452 56.397 0.50 20.02 171 GLU A CA 1
ATOM 1304 C C . GLU A 1 171 ? 5.979 9.052 56.852 1.00 17.79 171 GLU A C 1
ATOM 1305 O O . GLU A 1 171 ? 7.069 8.827 56.291 1.00 19.69 171 GLU A O 1
ATOM 1316 N N . ALA A 1 172 ? 5.894 9.892 57.927 1.00 16.30 172 ALA A N 1
ATOM 1317 C CA . ALA A 1 172 ? 7.165 10.471 58.435 1.00 16.99 172 ALA A CA 1
ATOM 1318 C C . ALA A 1 172 ? 8.168 9.433 58.981 1.00 14.37 172 ALA A C 1
ATOM 1319 O O . ALA A 1 172 ? 9.381 9.640 58.928 1.00 15.28 172 ALA A O 1
ATOM 1321 N N . VAL A 1 173 ? 7.652 8.366 59.600 1.00 14.34 173 VAL A N 1
ATOM 1322 C CA . VAL A 1 173 ? 8.600 7.266 60.059 1.00 16.55 173 VAL A CA 1
ATOM 1323 C C . VAL A 1 173 ? 9.345 6.714 58.897 1.00 15.59 173 VAL A C 1
ATOM 1324 O O . VAL A 1 173 ? 10.541 6.522 58.953 1.00 17.63 173 VAL A O 1
ATOM 1328 N N . LYS A 1 174 ? 8.599 6.509 57.797 1.00 17.71 174 LYS A N 1
ATOM 1329 C CA . LYS A 1 174 ? 9.294 6.047 56.533 1.00 18.20 174 LYS A CA 1
ATOM 1330 C C . LYS A 1 174 ? 10.321 7.026 56.030 1.00 17.32 174 LYS A C 1
ATOM 1331 O O . LYS A 1 174 ? 11.442 6.594 55.713 1.00 20.10 174 LYS A O 1
ATOM 1337 N N . VAL A 1 175 ? 9.997 8.291 55.983 1.00 16.01 175 VAL A N 1
ATOM 1338 C CA . VAL A 1 175 ? 10.982 9.384 55.630 1.00 16.94 175 VAL A CA 1
ATOM 1339 C C . VAL A 1 175 ? 12.188 9.352 56.543 1.00 17.00 175 VAL A C 1
ATOM 1340 O O . VAL A 1 175 ? 13.314 9.300 56.076 1.00 17.93 175 VAL A O 1
ATOM 1344 N N . ARG A 1 176 ? 11.926 9.332 57.883 1.00 17.08 176 ARG A N 1
ATOM 1345 C CA . ARG A 1 176 ? 12.988 9.365 58.822 1.00 15.70 176 ARG A CA 1
ATOM 1346 C C . ARG A 1 176 ? 13.983 8.233 58.631 1.00 16.60 176 ARG A C 1
ATOM 1347 O O . ARG A 1 176 ? 15.221 8.439 58.663 1.00 17.46 176 ARG A O 1
ATOM 1355 N N . LEU A 1 177 ? 13.455 7.005 58.451 1.00 16.96 177 LEU A N 1
ATOM 1356 C CA . LEU A 1 177 ? 14.327 5.870 58.190 1.00 17.64 177 LEU A CA 1
ATOM 1357 C C . LEU A 1 177 ? 15.078 6.048 56.828 1.00 16.61 177 LEU A C 1
ATOM 1358 O O . LEU A 1 177 ? 16.283 5.764 56.767 1.00 19.13 177 LEU A O 1
ATOM 1363 N N . ASP A 1 178 ? 14.374 6.488 55.808 1.00 16.51 178 ASP A N 1
ATOM 1364 C CA . ASP A 1 178 ? 15.020 6.566 54.478 1.00 20.88 178 ASP A CA 1
ATOM 1365 C C . ASP A 1 178 ? 16.181 7.558 54.510 1.00 20.86 178 ASP A C 1
ATOM 1366 O O . ASP A 1 178 ? 17.346 7.281 54.036 1.00 21.70 178 ASP A O 1
ATOM 1371 N N . VAL A 1 179 ? 15.915 8.763 55.054 1.00 18.80 179 VAL A N 1
ATOM 1372 C CA . VAL A 1 179 ? 17.004 9.808 55.070 1.00 18.60 179 VAL A CA 1
ATOM 1373 C C . VAL A 1 179 ? 18.128 9.372 56.033 1.00 19.48 179 VAL A C 1
ATOM 1374 O O . VAL A 1 179 ? 19.328 9.676 55.811 1.00 19.66 179 VAL A O 1
ATOM 1378 N N . PHE A 1 180 ? 17.762 8.681 57.140 1.00 18.55 180 PHE A N 1
ATOM 1379 C CA . PHE A 1 180 ? 18.818 8.105 57.980 1.00 18.10 180 PHE A CA 1
ATOM 1380 C C . PHE A 1 180 ? 19.761 7.130 57.218 1.00 18.51 180 PHE A C 1
ATOM 1381 O O . PHE A 1 180 ? 20.971 7.337 57.243 1.00 18.30 180 PHE A O 1
ATOM 1389 N N . HIS A 1 181 ? 19.204 6.220 56.381 1.00 17.87 181 HIS A N 1
ATOM 1390 C CA . HIS A 1 181 ? 20.090 5.282 55.679 1.00 19.84 181 HIS A CA 1
ATOM 1391 C C . HIS A 1 181 ? 20.897 6.005 54.589 1.00 20.70 181 HIS A C 1
ATOM 1392 O O . HIS A 1 181 ? 22.079 5.645 54.427 1.00 21.77 181 HIS A O 1
ATOM 1399 N N . LYS A 1 182 ? 20.282 6.987 53.908 1.00 20.49 182 LYS A N 1
ATOM 1400 C CA . LYS A 1 182 ? 20.982 7.709 52.834 1.00 23.02 182 LYS A CA 1
ATOM 1401 C C . LYS A 1 182 ? 22.065 8.670 53.351 1.00 24.18 182 LYS A C 1
ATOM 1402 O O . LYS A 1 182 ? 23.211 8.781 52.804 1.00 24.97 182 LYS A O 1
ATOM 1408 N N . GLN A 1 183 ? 21.746 9.466 54.368 1.00 21.36 183 GLN A N 1
ATOM 1409 C CA . GLN A 1 183 ? 22.548 10.638 54.783 1.00 21.31 183 GLN A CA 1
ATOM 1410 C C . GLN A 1 183 ? 23.287 10.464 56.077 1.00 21.87 183 GLN A C 1
ATOM 1411 O O . GLN A 1 183 ? 24.376 11.066 56.242 1.00 22.77 183 GLN A O 1
ATOM 1417 N N . THR A 1 184 ? 22.699 9.704 57.021 1.00 17.97 184 THR A N 1
ATOM 1418 C CA . THR A 1 184 ? 23.290 9.632 58.385 1.00 19.45 184 THR A CA 1
ATOM 1419 C C . THR A 1 184 ? 24.200 8.442 58.486 1.00 20.82 184 THR A C 1
ATOM 1420 O O . THR A 1 184 ? 25.245 8.549 59.057 1.00 19.13 184 THR A O 1
ATOM 1424 N N . ALA A 1 185 ? 23.776 7.280 57.970 1.00 22.18 185 ALA A N 1
ATOM 1425 C CA . ALA A 1 185 ? 24.572 6.071 58.053 1.00 23.40 185 ALA A CA 1
ATOM 1426 C C . ALA A 1 185 ? 26.066 6.177 57.597 1.00 22.77 185 ALA A C 1
ATOM 1427 O O . ALA A 1 185 ? 26.916 5.537 58.252 1.00 23.47 185 ALA A O 1
ATOM 1429 N N . PRO A 1 186 ? 26.381 7.009 56.588 1.00 25.29 186 PRO A N 1
ATOM 1430 C CA . PRO A 1 186 ? 27.785 7.323 56.180 1.00 25.97 186 PRO A CA 1
ATOM 1431 C C . PRO A 1 186 ? 28.696 7.872 57.256 1.00 27.10 186 PRO A C 1
ATOM 1432 O O . PRO A 1 186 ? 29.940 7.821 57.135 1.00 26.30 186 PRO A O 1
ATOM 1436 N N . LEU A 1 187 ? 28.079 8.440 58.292 1.00 22.05 187 LEU A N 1
ATOM 1437 C CA . LEU A 1 187 ? 28.834 8.901 59.433 1.00 21.53 187 LEU A CA 1
ATOM 1438 C C . LEU A 1 187 ? 29.484 7.784 60.217 1.00 21.57 187 LEU A C 1
ATOM 1439 O O . LEU A 1 187 ? 30.444 8.053 60.941 1.00 21.85 187 LEU A O 1
ATOM 1444 N N . VAL A 1 188 ? 28.998 6.554 60.096 1.00 21.15 188 VAL A N 1
ATOM 1445 C CA . VAL A 1 188 ? 29.646 5.476 60.828 1.00 21.13 188 VAL A CA 1
ATOM 1446 C C . VAL A 1 188 ? 31.066 5.296 60.260 1.00 23.87 188 VAL A C 1
ATOM 1447 O O . VAL A 1 188 ? 32.033 5.249 61.013 1.00 23.19 188 VAL A O 1
ATOM 1451 N N . LYS A 1 189 ? 31.200 5.266 58.938 1.00 24.28 189 LYS A N 1
ATOM 1452 C CA . LYS A 1 189 ? 32.592 5.172 58.390 1.00 26.36 189 LYS A CA 1
ATOM 1453 C C . LYS A 1 189 ? 33.444 6.392 58.694 1.00 24.94 189 LYS A C 1
ATOM 1454 O O . LYS A 1 189 ? 34.624 6.250 59.015 1.00 26.26 189 LYS A O 1
ATOM 1460 N N . PHE A 1 190 ? 32.839 7.592 58.666 1.00 23.97 190 PHE A N 1
ATOM 1461 C CA . PHE A 1 190 ? 33.474 8.866 58.940 1.00 23.27 190 PHE A CA 1
ATOM 1462 C C . PHE A 1 190 ? 34.163 8.747 60.281 1.00 23.77 190 PHE A C 1
ATOM 1463 O O . PHE A 1 190 ? 35.336 9.130 60.440 1.00 24.91 190 PHE A O 1
ATOM 1471 N N . TYR A 1 191 ? 33.451 8.243 61.280 1.00 22.04 191 TYR A N 1
ATOM 1472 C CA . TYR A 1 191 ? 34.042 8.130 62.626 1.00 23.14 191 TYR A CA 1
ATOM 1473 C C . TYR A 1 191 ? 34.903 6.932 62.864 1.00 24.48 191 TYR A C 1
ATOM 1474 O O . TYR A 1 191 ? 35.767 6.969 63.770 1.00 25.49 191 TYR A O 1
ATOM 1483 N N . GLU A 1 192 ? 34.625 5.830 62.181 1.00 24.86 192 GLU A N 1
ATOM 1484 C CA . GLU A 1 192 ? 35.537 4.649 62.235 1.00 28.14 192 GLU A CA 1
ATOM 1485 C C . GLU A 1 192 ? 36.894 5.032 61.662 1.00 30.16 192 GLU A C 1
ATOM 1486 O O . GLU A 1 192 ? 37.928 4.607 62.165 1.00 32.24 192 GLU A O 1
ATOM 1492 N N . ASP A 1 193 ? 36.889 5.844 60.624 1.00 30.49 193 ASP A N 1
ATOM 1493 C CA . ASP A 1 193 ? 38.170 6.380 60.037 1.00 33.00 193 ASP A CA 1
ATOM 1494 C C . ASP A 1 193 ? 38.994 7.243 60.960 1.00 33.94 193 ASP A C 1
ATOM 1495 O O . ASP A 1 193 ? 40.219 7.326 60.795 1.00 36.69 193 ASP A O 1
ATOM 1500 N N . LEU A 1 194 ? 38.374 7.798 61.996 1.00 31.88 194 LEU A N 1
ATOM 1501 C CA . LEU A 1 194 ? 39.011 8.590 63.020 1.00 28.99 194 LEU A CA 1
ATOM 1502 C C . LEU A 1 194 ? 39.362 7.671 64.185 1.00 29.31 194 LEU A C 1
ATOM 1503 O O . LEU A 1 194 ? 40.028 8.097 65.130 1.00 32.27 194 LEU A O 1
ATOM 1508 N N . GLY A 1 195 ? 38.909 6.423 64.166 1.00 27.56 195 GLY A N 1
ATOM 1509 C CA . GLY A 1 195 ? 39.260 5.444 65.173 1.00 27.80 195 GLY A CA 1
ATOM 1510 C C . GLY A 1 195 ? 38.592 5.596 66.494 1.00 28.19 195 GLY A C 1
ATOM 1511 O O . GLY A 1 195 ? 38.969 4.932 67.479 1.00 28.68 195 GLY A O 1
ATOM 1512 N N . ILE A 1 196 ? 37.454 6.357 66.505 1.00 25.92 196 ILE A N 1
ATOM 1513 C CA . ILE A 1 196 ? 36.764 6.582 67.797 1.00 24.19 196 ILE A CA 1
ATOM 1514 C C . ILE A 1 196 ? 35.330 6.019 67.908 1.00 25.33 196 ILE A C 1
ATOM 1515 O O . ILE A 1 196 ? 34.688 6.197 68.953 1.00 23.94 196 ILE A O 1
ATOM 1520 N N . LEU A 1 197 ? 34.944 5.217 66.948 1.00 24.17 197 LEU A N 1
ATOM 1521 C CA . LEU A 1 197 ? 33.571 4.625 66.906 1.00 23.02 197 LEU A CA 1
ATOM 1522 C C . LEU A 1 197 ? 33.510 3.234 67.522 1.00 23.34 197 LEU A C 1
ATOM 1523 O O . LEU A 1 197 ? 34.360 2.314 67.164 1.00 23.75 197 LEU A O 1
ATOM 1528 N N . LYS A 1 198 ? 32.525 3.014 68.370 1.00 22.87 198 LYS A N 1
ATOM 1529 C CA . LYS A 1 198 ? 32.225 1.712 68.972 1.00 21.73 198 LYS A CA 1
ATOM 1530 C C . LYS A 1 198 ? 30.679 1.483 68.722 1.00 20.87 198 LYS A C 1
ATOM 1531 O O . LYS A 1 198 ? 29.958 2.391 68.554 1.00 19.97 198 LYS A O 1
ATOM 1537 N N . ARG A 1 199 ? 30.257 0.232 68.731 1.00 20.88 199 ARG A N 1
ATOM 1538 C CA . ARG A 1 199 ? 28.872 -0.178 68.431 1.00 20.64 199 ARG A CA 1
ATOM 1539 C C . ARG A 1 199 ? 28.289 -0.815 69.638 1.00 20.62 199 ARG A C 1
ATOM 1540 O O . ARG A 1 199 ? 28.988 -1.482 70.503 1.00 22.48 199 ARG A O 1
ATOM 1548 N N . VAL A 1 200 ? 26.971 -0.638 69.783 1.00 19.48 200 VAL A N 1
ATOM 1549 C CA . VAL A 1 200 ? 26.209 -1.355 70.850 1.00 18.20 200 VAL A CA 1
ATOM 1550 C C . VAL A 1 200 ? 25.020 -1.966 70.181 1.00 19.80 200 VAL A C 1
ATOM 1551 O O . VAL A 1 200 ? 24.607 -1.518 69.079 1.00 18.65 200 VAL A O 1
ATOM 1555 N N . ASN A 1 201 ? 24.572 -3.038 70.786 1.00 19.21 201 ASN A N 1
ATOM 1556 C CA . ASN A 1 201 ? 23.375 -3.760 70.254 1.0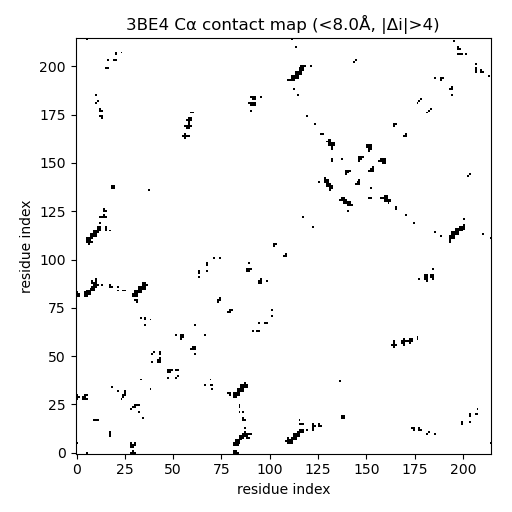0 20.27 201 ASN A CA 1
ATOM 1557 C C . ASN A 1 201 ? 22.149 -3.118 70.819 1.00 18.97 201 ASN A C 1
ATOM 1558 O O . ASN A 1 201 ? 21.779 -3.303 71.964 1.00 18.85 201 ASN A O 1
ATOM 1563 N N . ALA A 1 202 ? 21.560 -2.230 70.072 1.00 16.75 202 ALA A N 1
ATOM 1564 C CA . ALA A 1 202 ? 20.406 -1.453 70.583 1.00 17.82 202 ALA A CA 1
ATOM 1565 C C . ALA A 1 202 ? 19.108 -2.285 70.613 1.00 17.68 202 ALA A C 1
ATOM 1566 O O . ALA A 1 202 ? 18.082 -1.805 71.076 1.00 17.32 202 ALA A O 1
ATOM 1568 N N . LYS A 1 203 ? 19.133 -3.517 70.054 1.00 16.93 203 LYS A N 1
ATOM 1569 C CA . LYS A 1 203 ? 17.956 -4.372 70.086 1.00 18.80 203 LYS A CA 1
ATOM 1570 C C . LYS A 1 203 ? 17.689 -4.926 71.484 1.00 18.68 203 LYS A C 1
ATOM 1571 O O . LYS A 1 203 ? 16.562 -5.400 71.765 1.00 21.68 203 LYS A O 1
ATOM 1577 N N . LEU A 1 204 ? 18.682 -4.930 72.377 1.00 17.95 204 LEU A N 1
ATOM 1578 C CA . LEU A 1 204 ? 18.475 -5.505 73.661 1.00 17.41 204 LEU A CA 1
ATOM 1579 C C . LEU A 1 204 ? 17.616 -4.662 74.608 1.00 18.24 204 LEU A C 1
ATOM 1580 O O . LEU A 1 204 ? 17.360 -3.484 74.396 1.00 17.43 204 LEU A O 1
ATOM 1585 N N . PRO A 1 205 ? 17.173 -5.231 75.727 1.00 19.09 205 PRO A N 1
ATOM 1586 C CA . PRO A 1 205 ? 16.447 -4.396 76.697 1.00 19.27 205 PRO A CA 1
ATOM 1587 C C . PRO A 1 205 ? 17.227 -3.167 77.178 1.00 17.97 205 PRO A C 1
ATOM 1588 O O . PRO A 1 205 ? 18.473 -3.198 77.174 1.00 19.93 205 PRO A O 1
ATOM 1592 N N . PRO A 1 206 ? 16.498 -2.134 77.629 1.00 17.34 206 PRO A N 1
ATOM 1593 C CA . PRO A 1 206 ? 17.195 -0.846 77.882 1.00 18.71 206 PRO A CA 1
ATOM 1594 C C . PRO A 1 206 ? 18.327 -0.976 78.894 1.00 19.97 206 PRO A C 1
ATOM 1595 O O . PRO A 1 206 ? 19.368 -0.390 78.636 1.00 19.39 206 PRO A O 1
ATOM 1599 N N . LYS A 1 207 ? 18.107 -1.722 79.994 1.00 20.69 207 LYS A N 1
ATOM 1600 C CA . LYS A 1 207 ? 19.228 -1.885 80.925 1.00 21.71 207 LYS A CA 1
ATOM 1601 C C . LYS A 1 207 ? 20.417 -2.551 80.407 1.00 18.18 207 LYS A C 1
ATOM 1602 O O . LYS A 1 207 ? 21.583 -2.285 80.901 1.00 20.73 207 LYS A O 1
ATOM 1608 N N . GLU A 1 208 ? 20.302 -3.551 79.492 1.00 18.83 208 GLU A N 1
ATOM 1609 C CA . GLU A 1 208 ? 21.415 -4.176 78.830 1.00 19.92 208 GLU A CA 1
ATOM 1610 C C . GLU A 1 208 ? 22.095 -3.291 77.850 1.00 18.40 208 GLU A C 1
ATOM 1611 O O . GLU A 1 208 ? 23.333 -3.321 77.734 1.00 19.09 208 GLU A O 1
ATOM 1617 N N . VAL A 1 209 ? 21.348 -2.354 77.177 1.00 17.86 209 VAL A N 1
ATOM 1618 C CA . VAL A 1 209 ? 22.046 -1.410 76.364 1.00 17.74 209 VAL A CA 1
ATOM 1619 C C . VAL A 1 209 ? 22.896 -0.440 77.236 1.00 17.73 209 VAL A C 1
ATOM 1620 O O . VAL A 1 209 ? 24.005 -0.118 76.838 1.00 18.50 209 VAL A O 1
ATOM 1624 N N . THR A 1 210 ? 22.352 -0.043 78.389 1.00 18.28 210 THR A N 1
ATOM 1625 C CA . THR A 1 210 ? 23.052 0.822 79.332 1.00 19.14 210 THR A CA 1
ATOM 1626 C C . THR A 1 210 ? 24.346 0.086 79.727 1.00 22.35 210 THR A C 1
ATOM 1627 O O . THR A 1 210 ? 25.385 0.742 79.718 1.00 20.65 210 THR A O 1
ATOM 1631 N N . GLU A 1 211 ? 24.290 -1.210 80.104 1.00 21.50 211 GLU A N 1
ATOM 1632 C CA A GLU A 1 211 ? 25.570 -1.878 80.438 0.50 21.32 211 GLU A CA 1
ATOM 1633 C CA B GLU A 1 211 ? 25.517 -2.045 80.391 0.50 22.62 211 GLU A CA 1
ATOM 1634 C C . GLU A 1 211 ? 26.562 -1.926 79.284 1.00 22.54 211 GLU A C 1
ATOM 1635 O O . GLU A 1 211 ? 27.764 -1.747 79.513 1.00 24.10 211 GLU A O 1
ATOM 1646 N N . GLN A 1 212 ? 26.165 -2.038 78.015 1.00 18.58 212 GLN A N 1
ATOM 1647 C CA . GLN A 1 212 ? 27.084 -1.994 77.004 1.00 20.59 212 GLN A CA 1
ATOM 1648 C C . GLN A 1 212 ? 27.691 -0.629 76.805 1.00 21.67 212 GLN A C 1
ATOM 1649 O O . GLN A 1 212 ? 28.848 -0.546 76.395 1.00 21.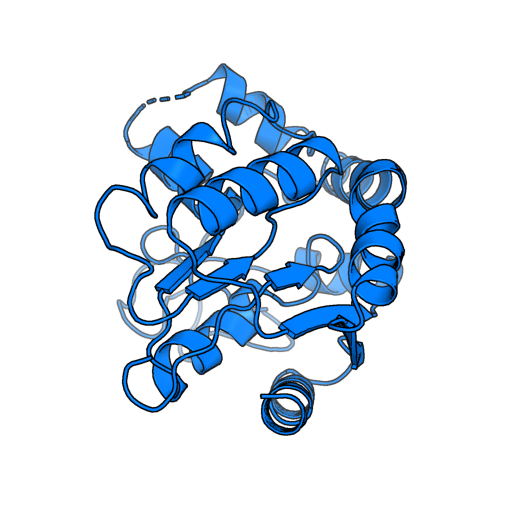43 212 GLN A O 1
ATOM 1655 N N . ILE A 1 213 ? 26.889 0.405 77.009 1.00 17.56 213 ILE A N 1
ATOM 1656 C CA . ILE A 1 213 ? 27.417 1.716 76.962 1.00 19.70 213 ILE A CA 1
ATOM 1657 C C . ILE A 1 213 ? 28.435 2.002 78.080 1.00 22.07 213 ILE A C 1
ATOM 1658 O O . ILE A 1 213 ? 29.514 2.567 77.783 1.00 21.72 213 ILE A O 1
ATOM 1663 N N . LYS A 1 214 ? 28.135 1.593 79.271 1.00 21.96 214 LYS A N 1
ATOM 1664 C CA . LYS A 1 214 ? 29.096 1.751 80.387 1.00 24.44 214 LYS A CA 1
ATOM 1665 C C . LYS A 1 214 ? 30.441 1.058 80.115 1.00 24.80 214 LYS A C 1
ATOM 1666 O O . LYS A 1 214 ? 31.512 1.540 80.556 1.00 24.00 214 LYS A O 1
ATOM 1672 N N . LYS A 1 215 ? 30.437 -0.017 79.341 1.00 23.03 215 LYS A N 1
ATOM 1673 C CA . LYS A 1 215 ? 31.687 -0.713 79.005 1.00 27.72 215 LYS A CA 1
ATOM 1674 C C . LYS A 1 215 ? 32.562 0.066 78.088 1.00 28.32 215 LYS A C 1
ATOM 1675 O O . LYS A 1 215 ? 33.820 -0.056 78.117 1.00 27.30 215 LYS A O 1
ATOM 1681 N N . ILE A 1 216 ? 31.960 0.899 77.249 1.00 23.95 216 ILE A N 1
ATOM 1682 C CA . ILE A 1 216 ? 32.663 1.721 76.331 1.00 28.05 216 ILE A CA 1
ATOM 1683 C C . ILE A 1 216 ? 33.107 3.058 76.938 1.00 28.41 216 ILE A C 1
ATOM 1684 O O . ILE A 1 216 ? 34.085 3.625 76.450 1.00 32.66 216 ILE A O 1
ATOM 1689 N N . LEU A 1 217 ? 32.376 3.609 77.888 1.00 30.33 217 LEU A N 1
ATOM 1690 C CA . LEU A 1 217 ? 32.697 4.919 78.516 1.00 32.19 217 LEU A CA 1
ATOM 1691 C C . LEU A 1 217 ? 33.730 4.758 79.639 1.00 36.31 217 LEU A C 1
ATOM 1692 O O . LEU A 1 217 ? 34.018 3.584 79.935 1.00 35.32 217 LEU A O 1
#

Sequence (215 aa):
GNSKKHNLLILIGAPGSGKGTQCEFIKKEYGLAHLSTGDMLREAIKNGIGLEAKSIIESGNFVGDEEIVVLGLVKEKKFDLGVCVVNGFVLDGFPRTIPQAEGLAKILSEIGDSLTSVIYFEIDDSEIIERISGRCTHPASGRIIYHVKYNPPKQPGIDDVTGEPLVWRDDDNAEEAVKVRLDVFHKQTAPLVKFYEDLGILKRVNAKLPPKEVTEEQIKKIL

B-factor: mean 25.53, std 9.99, range [9.76, 74.77]

InterPro domains:
  IPR000850 Adenylate kinase/UMP-CMP kinase [MF_00235] (8-220)
  IPR000850 Adenylate kinase/UMP-CMP kinase [PR00094] (11-24)
  IPR000850 Adenylate kinase/UMP-CMP kinase [PR00094] (39-53)
  IPR000850 Adenylate kinase/UMP-CMP kinase [PR00094] (88-104)
  IPR000850 Adenylate kinase/UMP-CMP kinase [PR00094] (167-182)
  IPR000850 Adenylate kinase/UMP-CMP kinase [PR00094] (184-198)
  IPR000850 Adenylate kinase/UMP-CMP kinase [PTHR23359] (4-216)
  IPR000850 Adenylate kinase/UMP-CMP kinase [cd01428] (9-211)
  IPR006259 Adenylate kinase subfamily [TIGR01351] (9-219)
  IPR007862 Adenylate kinase, active site lid domain [PF05191] (134-169)
  IPR027417 P-loop containing nucleoside triphosphate hydrolase [G3DSA:3.40.50.300] (1-221)
  IPR027417 P-loop containing nucleoside triphosphate hydrolase [SSF52540] (7-220)
  IPR033690 Adenylate kinase, conserved site [PS00113] (88-99)

Nearest PDB structures (foldseek):
  3be4-assembly1_A  TM=1.005E+00  e=2.141E-45  Cryptosporidium parvum Iowa II
  3fb4-assembly1_A  TM=9.717E-01  e=2.801E-25  Jeotgalibacillus marinus
  1p3j-assembly1_A  TM=9.745E-01  e=5.298E-25  Bacillus subtilis
  2oo7-assembly1_A  TM=9.671E-01  e=2.801E-25  Bacillus subtilis
  3tlx-assembly1_A  TM=9.656E-01  e=6.018E-25  Plasmodium falciparum

Solvent-accessible surface area: 10809 Å² total; per-residue (Å²): 15,116,118,93,77,22,3,0,0,1,4,7,2,14,18,2,23,17,20,43,6,0,83,31,0,83,83,78,16,44,8,22,50,3,12,5,20,58,23,12,66,108,26,32,91,114,84,100,28,158,137,9,74,72,48,18,47,44,5,72,46,9,27,38,123,64,10,36,40,28,0,92,92,58,17,99,127,34,69,5,100,70,0,1,0,0,14,8,1,3,72,7,55,71,4,2,83,12,0,53,133,12,9,83,130,103,70,48,76,32,65,14,0,0,37,2,69,26,61,57,89,40,0,83,51,44,10,86,8,43,29,15,2,86,91,49,17,53,47,15,14,106,130,110,56,68,25,172,112,127,48,59,3,65,110,66,37,81,89,25,63,150,49,71,8,21,51,92,108,1,11,144,31,20,14,64,16,11,93,141,82,6,30,56,0,10,141,55,2,66,129,110,67,42,23,117,108,3,61,1,99,54,75,46,173,88,6,23,99,28,0,76,170,35,48

Organism: Cryptosporidium parvum (strain Iowa II) (NCBI:txid353152)

Radius of gyration: 16.39 Å; Cα contacts (8 Å, |Δi|>4): 369; chains: 1; bounding box: 42×36×35 Å

Secondary structure (DSSP, 8-state):
-GGG--EEEEEE-TTSSHHHHHHHHHHHH-PEEEEHHHHHHHHHHT---HHHHHHHHHTPPPPHHHHHHHHHHHHHTTTTTT-EEEES---SHHHHHHHHHHHHHHT----EEEEEE--HHHHHHHHHTEEE-TTT--EEETTTB--SSTTB-TTT-PBPB--GGGSHHHHHHHHHHIIIIITHHHHHHHTTT-EEEEETTS-HHHHHHHHHHH-

Foldseek 3Di:
DVVLAFAEEEFEAVQLCQVVLVVCCCVVRVFAEAEVVLVCLVVAVVPVHDVVVVCVLLQHDDDLVVSLVSVLVCVVVVRGVRHYYYYPPPQFVVRVVSVVVSCVVVVHDHQAYEYADDDLVVSLQSLVQWWADSVVRDIAGVPQGHAPDPQAHVPPRHGTHHDSSSDPSSSVSRRVCSVVGRVVVQVVVVVVVRYDYFHSPDRPVVSSVVVVVSD

CATH classification: 3.40.50.300